Protein AF-A0A838GGN7-F1 (afdb_monomer_lite)

Structure (mmCIF, N/CA/C/O backbone):
data_AF-A0A838GGN7-F1
#
_entry.id   AF-A0A838GGN7-F1
#
loop_
_atom_site.group_PDB
_atom_site.id
_atom_site.type_symbol
_atom_site.label_atom_id
_atom_site.label_alt_id
_atom_site.label_comp_id
_atom_site.label_asym_id
_atom_site.label_entity_id
_atom_site.label_seq_id
_atom_site.pdbx_PDB_ins_code
_atom_site.Cartn_x
_atom_site.Cartn_y
_atom_site.Cartn_z
_atom_site.occupancy
_atom_site.B_iso_or_equiv
_atom_site.auth_seq_id
_atom_site.auth_comp_id
_atom_site.auth_asym_id
_atom_site.auth_atom_id
_atom_site.pdbx_PDB_model_num
ATOM 1 N N . MET A 1 1 ? 19.073 9.727 -20.493 1.00 37.03 1 MET A N 1
ATOM 2 C CA . MET A 1 1 ? 18.007 10.504 -21.157 1.00 37.03 1 MET A CA 1
ATOM 3 C C . MET A 1 1 ? 17.113 9.498 -21.845 1.00 37.03 1 MET A C 1
ATOM 5 O O . MET A 1 1 ? 17.525 8.962 -22.861 1.00 37.03 1 MET A O 1
ATOM 9 N N . VAL A 1 2 ? 15.986 9.141 -21.229 1.00 36.62 2 VAL A N 1
ATOM 10 C CA . VAL A 1 2 ? 15.002 8.276 -21.892 1.00 36.62 2 VAL A CA 1
ATOM 11 C C . VAL A 1 2 ? 14.358 9.126 -22.983 1.00 36.62 2 VAL A C 1
ATOM 13 O O . VAL A 1 2 ? 13.941 10.250 -22.709 1.00 36.62 2 VAL A O 1
ATOM 16 N N . ASP A 1 3 ? 14.416 8.632 -24.213 1.00 38.00 3 ASP A N 1
ATOM 17 C CA . ASP A 1 3 ? 14.033 9.337 -25.431 1.00 38.00 3 ASP A CA 1
ATOM 18 C C . ASP A 1 3 ? 12.576 9.828 -25.357 1.00 38.00 3 ASP A C 1
ATOM 20 O O . ASP A 1 3 ? 11.693 9.102 -24.892 1.00 38.00 3 ASP A O 1
ATOM 24 N N . ALA A 1 4 ? 12.312 11.054 -25.817 1.00 37.97 4 ALA A N 1
ATOM 25 C CA . ALA A 1 4 ? 10.972 11.654 -25.816 1.00 37.97 4 ALA A CA 1
ATOM 26 C C . ALA A 1 4 ? 9.965 10.812 -26.628 1.00 37.97 4 ALA A C 1
ATOM 28 O O . ALA A 1 4 ? 8.768 10.826 -26.340 1.00 37.97 4 ALA A O 1
ATOM 29 N N . ALA A 1 5 ? 10.469 10.000 -27.562 1.00 39.09 5 ALA A N 1
ATOM 30 C CA . ALA A 1 5 ? 9.703 9.017 -28.320 1.00 39.09 5 ALA A CA 1
ATOM 31 C C . ALA A 1 5 ? 9.080 7.909 -27.445 1.00 39.09 5 ALA A C 1
ATOM 33 O O . ALA A 1 5 ? 7.984 7.441 -27.741 1.00 39.09 5 ALA A O 1
ATOM 34 N N . VAL A 1 6 ? 9.718 7.514 -26.334 1.00 45.69 6 VAL A N 1
ATOM 35 C CA . VAL A 1 6 ? 9.154 6.514 -25.406 1.00 45.69 6 VAL A CA 1
ATOM 36 C C . VAL A 1 6 ? 7.938 7.091 -24.675 1.00 45.69 6 VAL A C 1
ATOM 38 O O . VAL A 1 6 ? 6.952 6.392 -24.474 1.00 45.69 6 VAL A O 1
ATOM 41 N N . VAL A 1 7 ? 7.969 8.382 -24.333 1.00 43.94 7 VAL A N 1
ATOM 42 C CA . VAL A 1 7 ? 6.868 9.068 -23.634 1.00 43.94 7 VAL A CA 1
ATOM 43 C C . VAL A 1 7 ? 5.658 9.283 -24.556 1.00 43.94 7 VAL A C 1
ATOM 45 O O . VAL A 1 7 ? 4.520 9.144 -24.109 1.00 43.94 7 VAL A O 1
ATOM 48 N N . GLU A 1 8 ? 5.874 9.568 -25.845 1.00 38.75 8 GLU A N 1
ATOM 49 C CA . GLU A 1 8 ? 4.782 9.726 -26.822 1.00 38.75 8 GLU A CA 1
ATOM 50 C C . GLU A 1 8 ? 4.094 8.405 -27.195 1.00 38.75 8 GLU A C 1
ATOM 52 O O . GLU A 1 8 ? 2.875 8.385 -27.363 1.00 38.75 8 GLU A O 1
ATOM 57 N N . VAL A 1 9 ? 4.834 7.293 -27.264 1.00 49.41 9 VAL A N 1
ATOM 58 C CA . VAL A 1 9 ? 4.273 5.966 -27.590 1.00 49.41 9 VAL A CA 1
ATOM 59 C C . VAL A 1 9 ? 3.438 5.386 -26.435 1.00 49.41 9 VAL A C 1
ATOM 61 O O . VAL A 1 9 ? 2.549 4.568 -26.665 1.00 49.41 9 VAL A O 1
ATOM 64 N N . VAL A 1 10 ? 3.681 5.829 -25.197 1.00 43.97 10 VAL A N 1
ATOM 65 C CA . VAL A 1 10 ? 3.000 5.340 -23.983 1.00 43.97 10 VAL A CA 1
ATOM 66 C C . VAL A 1 10 ? 1.626 5.989 -23.770 1.00 43.97 10 VAL A C 1
ATOM 68 O O . VAL A 1 10 ? 0.716 5.341 -23.253 1.00 43.97 10 VAL A O 1
ATOM 71 N N . ARG A 1 11 ? 1.433 7.238 -24.218 1.00 40.41 11 ARG A N 1
ATOM 72 C CA . ARG A 1 11 ? 0.195 8.015 -24.002 1.00 40.41 11 ARG A CA 1
ATOM 73 C C . ARG A 1 11 ? -1.099 7.302 -24.438 1.00 40.41 11 ARG A C 1
ATOM 75 O O . ARG A 1 11 ? -2.054 7.349 -23.674 1.00 40.41 11 ARG A O 1
ATOM 82 N N . PRO A 1 12 ? -1.160 6.628 -25.605 1.00 40.72 12 PRO A N 1
ATOM 83 C CA . PRO A 1 12 ? -2.401 6.011 -26.088 1.00 40.72 12 PRO A CA 1
ATOM 84 C C . PRO A 1 12 ? -2.752 4.666 -25.429 1.00 40.72 12 PRO A C 1
ATOM 86 O O . PRO A 1 12 ? -3.884 4.213 -25.552 1.00 40.72 12 PRO A O 1
ATOM 89 N N . PHE A 1 13 ? -1.804 4.002 -24.753 1.00 40.81 13 PHE A N 1
ATOM 90 C CA . PHE A 1 13 ? -2.034 2.699 -24.101 1.00 40.81 13 PHE A CA 1
ATOM 91 C C . PHE A 1 13 ? -2.484 2.821 -22.637 1.00 40.81 13 PHE A C 1
ATOM 93 O O . PHE A 1 13 ? -2.909 1.830 -22.046 1.00 40.81 13 PHE A O 1
ATOM 100 N N . LEU A 1 14 ? -2.415 4.029 -22.068 1.00 41.50 14 LEU A N 1
ATOM 101 C CA . LEU A 1 14 ? -2.866 4.356 -20.712 1.00 41.50 14 LEU A CA 1
ATOM 102 C C . LEU A 1 14 ? -4.311 4.882 -20.663 1.00 41.50 14 LEU A C 1
ATOM 104 O O . LEU A 1 14 ? -4.813 5.170 -19.581 1.00 41.50 14 LEU A O 1
ATOM 108 N N . ASP A 1 15 ? -5.011 4.941 -21.801 1.00 35.88 15 ASP A N 1
ATOM 109 C CA . ASP A 1 15 ? -6.410 5.394 -21.898 1.00 35.88 15 ASP A CA 1
ATOM 110 C C . ASP A 1 15 ? -7.437 4.352 -21.402 1.00 35.88 15 ASP A C 1
ATOM 112 O O . ASP A 1 15 ? -8.630 4.428 -21.696 1.00 35.88 15 ASP A O 1
ATOM 116 N N . VAL A 1 16 ? -7.006 3.385 -20.584 1.00 38.31 16 VAL A N 1
ATOM 117 C CA . VAL A 1 16 ? -7.921 2.763 -19.624 1.00 38.31 16 VAL A CA 1
ATOM 118 C C . VAL A 1 16 ? -7.916 3.681 -18.418 1.00 38.31 16 VAL A C 1
ATOM 120 O O . VAL A 1 16 ? -7.134 3.486 -17.489 1.00 38.31 16 VAL A O 1
ATOM 123 N N . ALA A 1 17 ? -8.762 4.711 -18.474 1.00 38.28 17 ALA A N 1
ATOM 124 C CA . ALA A 1 17 ? -9.088 5.542 -17.331 1.00 38.28 17 ALA A CA 1
ATOM 125 C C . ALA A 1 17 ? -9.384 4.622 -16.135 1.00 38.28 17 ALA A C 1
ATOM 127 O O . ALA A 1 17 ? -10.439 3.997 -16.038 1.00 38.28 17 ALA A O 1
ATOM 128 N N . GLY A 1 18 ? -8.399 4.471 -15.248 1.00 42.19 18 GLY A N 1
ATOM 129 C CA . GLY A 1 18 ? -8.663 4.017 -13.896 1.00 42.19 18 GLY A CA 1
ATOM 130 C C . GLY A 1 18 ? -9.618 5.037 -13.287 1.00 42.19 18 GLY A C 1
ATOM 131 O O . GLY A 1 18 ? -9.456 6.226 -13.581 1.00 42.19 18 GLY A O 1
ATOM 132 N N . PRO A 1 19 ? -10.601 4.595 -12.487 1.00 37.34 19 PRO A N 1
ATOM 133 C CA . PRO A 1 19 ? -11.766 5.402 -12.211 1.00 37.34 19 PRO A CA 1
ATOM 134 C C . PRO A 1 19 ? -11.383 6.806 -11.754 1.00 37.34 19 PRO A C 1
ATOM 136 O O . PRO A 1 19 ? -10.449 6.987 -10.950 1.00 37.34 19 PRO A O 1
ATOM 139 N N . ASP A 1 20 ? -12.043 7.804 -12.335 1.00 45.66 20 ASP A N 1
ATOM 140 C CA . ASP A 1 20 ? -11.822 9.186 -11.943 1.00 45.66 20 ASP A CA 1
ATOM 141 C C . ASP A 1 20 ? -12.181 9.373 -10.451 1.00 45.66 20 ASP A C 1
ATOM 143 O O . ASP A 1 20 ? -12.735 8.492 -9.785 1.00 45.66 20 ASP A O 1
ATOM 147 N N . ALA A 1 21 ? -11.785 10.500 -9.856 1.00 42.91 21 ALA A N 1
ATOM 148 C CA . ALA A 1 21 ? -12.081 10.745 -8.443 1.00 42.91 21 ALA A CA 1
ATOM 149 C C . ALA A 1 21 ? -13.597 10.699 -8.144 1.00 42.91 21 ALA A C 1
ATOM 151 O O . ALA A 1 21 ? -13.959 10.387 -7.014 1.00 42.91 21 ALA A O 1
ATOM 152 N N . ALA A 1 22 ? -14.453 10.933 -9.148 1.00 43.78 22 ALA A N 1
ATOM 153 C CA . ALA A 1 22 ? -15.907 10.851 -9.056 1.00 43.78 22 ALA A CA 1
ATOM 154 C C . ALA A 1 22 ? -16.441 9.409 -9.217 1.00 43.78 22 ALA A C 1
ATOM 156 O O . ALA A 1 22 ? -17.476 9.078 -8.650 1.00 43.78 22 ALA A O 1
ATOM 157 N N . GLU A 1 23 ? -15.733 8.514 -9.907 1.00 43.72 23 GLU A N 1
ATOM 158 C CA . GLU A 1 23 ? -16.012 7.078 -9.983 1.00 43.72 23 GLU A CA 1
ATOM 159 C C . GLU A 1 23 ? -15.531 6.345 -8.727 1.00 43.72 23 GLU A C 1
ATOM 161 O O . GLU A 1 23 ? -16.172 5.389 -8.298 1.00 43.72 23 GLU A O 1
ATOM 166 N N . LEU A 1 24 ? -14.469 6.822 -8.068 1.00 46.34 24 LEU A N 1
ATOM 167 C CA . LEU A 1 24 ? -14.135 6.417 -6.695 1.00 46.34 24 LEU A CA 1
ATOM 168 C C . LEU A 1 24 ? -15.218 6.888 -5.700 1.00 46.34 24 LEU A C 1
ATOM 170 O O . LEU A 1 24 ? -15.557 6.146 -4.783 1.00 46.34 24 LEU A O 1
ATOM 174 N N . GLU A 1 25 ? -15.831 8.051 -5.945 1.00 43.97 25 GLU A N 1
ATOM 175 C CA . GLU A 1 25 ? -17.003 8.574 -5.216 1.00 43.97 25 GLU A CA 1
ATOM 176 C C . GLU A 1 25 ? -18.327 7.850 -5.580 1.00 43.97 25 GLU A C 1
ATOM 178 O O . GLU A 1 25 ? -19.295 7.851 -4.815 1.00 43.97 25 GLU A O 1
ATOM 183 N N . ALA A 1 26 ? -18.391 7.197 -6.746 1.00 42.91 26 ALA A N 1
ATOM 184 C CA . ALA A 1 26 ? -19.520 6.367 -7.172 1.00 42.91 26 ALA A CA 1
ATOM 185 C C . ALA A 1 26 ? -19.412 4.928 -6.639 1.00 42.91 26 ALA A C 1
ATOM 187 O O . ALA A 1 26 ? -20.421 4.354 -6.233 1.00 42.91 26 ALA A O 1
ATOM 188 N N . LEU A 1 27 ? -18.198 4.373 -6.552 1.00 43.50 27 LEU A N 1
ATOM 189 C CA . LEU A 1 27 ? -17.906 3.121 -5.838 1.00 43.50 27 LEU A CA 1
ATOM 190 C C . LEU A 1 27 ? -18.143 3.259 -4.324 1.00 43.50 27 LEU A C 1
ATOM 192 O O . LEU A 1 27 ? -18.557 2.297 -3.675 1.00 43.50 27 LEU A O 1
ATOM 196 N N . ASP A 1 28 ? -17.998 4.476 -3.792 1.00 42.84 28 ASP A N 1
ATOM 197 C CA . ASP A 1 28 ? -18.457 4.869 -2.457 1.00 42.84 28 ASP A CA 1
ATOM 198 C C . ASP A 1 28 ? -19.973 4.644 -2.261 1.00 42.84 28 ASP A C 1
ATOM 200 O O . ASP A 1 28 ? -20.394 4.450 -1.126 1.00 42.84 28 ASP A O 1
ATOM 204 N N . ARG A 1 29 ? -20.825 4.610 -3.305 1.00 40.72 29 ARG A N 1
ATOM 205 C CA . ARG A 1 29 ? -22.274 4.327 -3.148 1.00 40.72 29 ARG A CA 1
ATOM 206 C C . ARG A 1 29 ? -22.598 2.843 -3.018 1.00 40.72 29 ARG A C 1
ATOM 208 O O . ARG A 1 29 ? -23.477 2.484 -2.233 1.00 40.72 29 ARG A O 1
ATOM 215 N N . ASP A 1 30 ? -21.882 1.986 -3.738 1.00 37.31 30 ASP A N 1
ATOM 216 C CA . ASP A 1 30 ? -22.070 0.538 -3.628 1.00 37.31 30 ASP A CA 1
ATOM 217 C C . ASP A 1 30 ? -21.452 0.004 -2.321 1.00 37.31 30 ASP A C 1
ATOM 219 O O . ASP A 1 30 ? -22.055 -0.852 -1.668 1.00 37.31 30 ASP A O 1
ATOM 223 N N . GLU A 1 31 ? -20.348 0.596 -1.839 1.00 38.22 31 GLU A N 1
ATOM 224 C CA . GLU A 1 31 ? -19.826 0.352 -0.483 1.00 38.22 31 GLU A CA 1
ATOM 225 C C . GLU A 1 31 ? -20.616 1.078 0.628 1.00 38.22 31 GLU A C 1
ATOM 227 O O . GLU A 1 31 ? -20.670 0.567 1.743 1.00 38.22 31 GLU A O 1
ATOM 232 N N . GLN A 1 32 ? -21.337 2.179 0.363 1.00 36.81 32 GLN A N 1
ATOM 233 C CA . GLN A 1 32 ? -22.272 2.781 1.340 1.00 36.81 32 GLN A CA 1
ATOM 234 C C . GLN A 1 32 ? -23.452 1.861 1.695 1.00 36.81 32 GLN A C 1
ATOM 236 O O . GLN A 1 32 ? -24.063 2.028 2.749 1.00 36.81 32 GLN A O 1
ATOM 241 N N . SER A 1 33 ? -23.773 0.851 0.880 1.00 37.22 33 SER A N 1
ATOM 242 C CA . SER A 1 33 ? -24.737 -0.189 1.279 1.00 37.22 33 SER A CA 1
ATOM 243 C C . SER A 1 33 ? -24.142 -1.199 2.283 1.00 37.22 33 SER A C 1
ATOM 245 O O . SER A 1 33 ? -24.869 -1.765 3.113 1.00 37.22 33 SER A O 1
ATOM 247 N N . ALA A 1 34 ? -22.812 -1.338 2.270 1.00 35.41 34 ALA A N 1
ATOM 248 C CA . ALA A 1 34 ? -21.975 -2.098 3.192 1.00 35.41 34 ALA A CA 1
ATOM 249 C C . ALA A 1 34 ? -21.227 -1.144 4.143 1.00 35.41 34 ALA A C 1
ATOM 251 O O . ALA A 1 34 ? -19.998 -1.111 4.201 1.00 35.41 34 ALA A O 1
ATOM 252 N N . GLU A 1 35 ? -21.977 -0.326 4.893 1.00 33.09 35 GLU A N 1
ATOM 253 C CA . GLU A 1 35 ? -21.404 0.529 5.934 1.00 33.09 35 GLU A CA 1
ATOM 254 C C . GLU A 1 35 ? -20.673 -0.299 7.012 1.00 33.09 35 GLU A C 1
ATOM 256 O O . GLU A 1 35 ? -21.250 -0.675 8.045 1.00 33.09 35 GLU A O 1
ATOM 261 N N . LEU A 1 36 ? -19.363 -0.476 6.851 1.00 33.53 36 LEU A N 1
ATOM 262 C CA . LEU A 1 36 ? -18.479 -0.701 7.986 1.00 33.53 36 LEU A CA 1
ATOM 263 C C . LEU A 1 36 ? -18.397 0.618 8.785 1.00 33.53 36 LEU A C 1
ATOM 265 O O . LEU A 1 36 ? -18.137 1.676 8.211 1.00 33.53 36 LEU A O 1
ATOM 269 N N . PRO A 1 37 ? -18.652 0.616 10.107 1.00 32.91 37 PRO A N 1
ATOM 270 C CA . PRO A 1 37 ? -18.918 1.835 10.862 1.00 32.91 37 PRO A CA 1
ATOM 271 C C . PRO A 1 37 ? -17.808 2.875 10.832 1.00 32.91 37 PRO A C 1
ATOM 273 O O . PRO A 1 37 ? -16.704 2.655 11.338 1.00 32.91 37 PRO A O 1
ATOM 276 N N . ASN A 1 38 ? -18.220 4.087 10.478 1.00 32.66 38 ASN A N 1
ATOM 277 C CA . ASN A 1 38 ? -17.702 5.326 11.036 1.00 32.66 38 ASN A CA 1
ATOM 278 C C . ASN A 1 38 ? -18.039 5.387 12.546 1.00 32.66 38 ASN A C 1
ATOM 280 O O . ASN A 1 38 ? -18.903 6.134 12.986 1.00 32.66 38 ASN A O 1
ATOM 284 N N . ALA A 1 39 ? -17.400 4.555 13.370 1.00 31.03 39 ALA A N 1
ATOM 285 C CA . ALA A 1 39 ? -17.555 4.597 14.828 1.00 31.03 39 ALA A CA 1
ATOM 286 C C . ALA A 1 39 ? -16.579 5.569 15.516 1.00 31.03 39 ALA A C 1
ATOM 288 O O . ALA A 1 39 ? -16.377 5.454 16.719 1.00 31.03 39 ALA A O 1
ATOM 289 N N . LEU A 1 40 ? -15.946 6.502 14.792 1.00 34.38 40 LEU A N 1
ATOM 290 C CA . LEU A 1 40 ? -15.010 7.470 15.393 1.00 34.38 40 LEU A CA 1
ATOM 291 C C . LEU A 1 40 ? -15.121 8.904 14.837 1.00 34.38 40 LEU A C 1
ATOM 293 O O . LEU A 1 40 ? -14.272 9.737 15.133 1.00 34.38 40 LEU A O 1
ATOM 297 N N . GLY A 1 41 ? -16.178 9.232 14.086 1.00 30.80 41 GLY A N 1
ATOM 298 C CA . GLY A 1 41 ? -16.403 10.595 13.579 1.00 30.80 41 GLY A CA 1
ATOM 299 C C . GLY A 1 41 ? -16.852 11.619 14.633 1.00 30.80 41 GLY A C 1
ATOM 300 O O . GLY A 1 41 ? -16.866 12.806 14.337 1.00 30.80 41 GLY A O 1
ATOM 301 N N . ALA A 1 42 ? -17.202 11.191 15.851 1.00 30.36 42 ALA A N 1
ATOM 302 C CA . ALA A 1 42 ? -17.724 12.084 16.892 1.00 30.36 42 ALA A CA 1
ATOM 303 C C . ALA A 1 42 ? -16.672 12.578 17.907 1.00 30.36 42 ALA A C 1
ATOM 305 O O . ALA A 1 42 ? -17.001 13.417 18.736 1.00 30.36 42 ALA A O 1
ATOM 306 N N . ASP A 1 43 ? -15.422 12.099 17.831 1.00 29.45 43 ASP A N 1
ATOM 307 C CA . ASP A 1 43 ? -14.315 12.564 18.697 1.00 29.45 43 ASP A CA 1
ATOM 308 C C . ASP A 1 43 ? -13.058 12.979 17.905 1.00 29.45 43 ASP A C 1
ATOM 310 O O . ASP A 1 43 ? -11.999 13.261 18.455 1.00 29.45 43 ASP A O 1
ATOM 314 N N . LEU A 1 44 ? -13.158 13.058 16.575 1.00 35.28 44 LEU A N 1
ATOM 315 C CA . LEU A 1 44 ? -12.123 13.665 15.737 1.00 35.28 44 LEU A CA 1
ATOM 316 C C . LEU A 1 44 ? -12.463 15.136 15.507 1.00 35.28 44 LEU A C 1
ATOM 318 O O . LEU A 1 44 ? -12.738 15.569 14.388 1.00 35.28 44 LEU A O 1
ATOM 322 N N . GLY A 1 45 ? -12.439 15.902 16.597 1.00 30.14 45 GLY A N 1
ATOM 323 C CA . GLY A 1 45 ? -12.302 17.347 16.514 1.00 30.14 45 GLY A CA 1
ATOM 324 C C . GLY A 1 45 ? -11.062 17.694 15.686 1.00 30.14 45 GLY A C 1
ATOM 325 O O . GLY A 1 45 ? -9.944 17.339 16.038 1.00 30.14 45 GLY A O 1
ATOM 326 N N . THR A 1 46 ? -11.282 18.348 14.548 1.00 31.69 46 THR A N 1
ATOM 327 C CA . THR A 1 46 ? -10.507 19.524 14.116 1.00 31.69 46 THR A CA 1
ATOM 328 C C . THR A 1 46 ? -8.968 19.474 14.140 1.00 31.69 46 THR A C 1
ATOM 330 O O . THR A 1 46 ? -8.377 20.518 14.380 1.00 31.69 46 THR A O 1
ATOM 333 N N . ASP A 1 47 ? -8.296 18.351 13.845 1.00 33.53 47 ASP A N 1
ATOM 334 C CA . ASP A 1 47 ? -6.810 18.370 13.818 1.00 33.53 47 ASP A CA 1
ATOM 335 C C . ASP A 1 47 ? -6.123 17.597 12.674 1.00 33.53 47 ASP A C 1
ATOM 337 O O . ASP A 1 47 ? -4.904 17.475 12.622 1.00 33.53 47 ASP A O 1
ATOM 341 N N . LEU A 1 48 ? -6.880 17.104 11.687 1.00 38.59 48 LEU A N 1
ATOM 342 C CA . LEU A 1 48 ? -6.308 16.519 10.456 1.00 38.59 48 LEU A CA 1
ATOM 343 C C . LEU A 1 48 ? -6.318 17.488 9.260 1.00 38.59 48 LEU A C 1
ATOM 345 O O . LEU A 1 48 ? -5.857 17.130 8.179 1.00 38.59 48 LEU A O 1
ATOM 349 N N . GLY A 1 49 ? -6.828 18.709 9.453 1.00 35.06 49 GLY A N 1
ATOM 350 C CA . GLY A 1 49 ? -6.994 19.713 8.398 1.00 35.06 49 GLY A CA 1
ATOM 351 C C . GLY A 1 49 ? -5.821 20.678 8.199 1.00 35.06 49 GLY A C 1
ATOM 352 O O . GLY A 1 49 ? -5.837 21.418 7.222 1.00 35.06 49 GLY A O 1
ATOM 353 N N . THR A 1 50 ? -4.813 20.702 9.079 1.00 32.41 50 THR A N 1
ATOM 354 C CA . THR A 1 50 ? -3.825 21.805 9.073 1.00 32.41 50 THR A CA 1
ATOM 355 C C . THR A 1 50 ? -2.354 21.437 9.276 1.00 32.41 50 THR A C 1
ATOM 357 O O . THR A 1 50 ? -1.530 22.335 9.139 1.00 32.41 50 THR A O 1
ATOM 360 N N . ASP A 1 51 ? -1.970 20.174 9.512 1.00 33.41 51 ASP A N 1
ATOM 361 C CA . ASP A 1 51 ? -0.576 19.873 9.921 1.00 33.41 51 ASP A CA 1
ATOM 362 C C . ASP A 1 51 ? 0.202 18.854 9.062 1.00 33.41 51 ASP A C 1
ATOM 364 O O . ASP A 1 51 ? 1.321 18.473 9.382 1.00 33.41 51 ASP A O 1
ATOM 368 N N . LEU A 1 52 ? -0.316 18.450 7.895 1.00 42.88 52 LEU A N 1
ATOM 369 C CA . LEU A 1 52 ? 0.452 17.622 6.936 1.00 42.88 52 LEU A CA 1
ATOM 370 C C . LEU A 1 52 ? 1.302 18.456 5.949 1.00 42.88 52 LEU A C 1
ATOM 372 O O . LEU A 1 52 ? 1.897 17.917 5.008 1.00 42.88 52 LEU A O 1
ATOM 376 N N . GLY A 1 53 ? 1.350 19.777 6.168 1.00 34.41 53 GLY A N 1
ATOM 377 C CA . GLY A 1 53 ? 2.065 20.768 5.358 1.00 34.41 53 GLY A CA 1
ATOM 378 C C . GLY A 1 53 ? 3.380 21.284 5.953 1.00 34.41 53 GLY A C 1
ATOM 379 O O . GLY A 1 53 ? 4.089 22.024 5.274 1.00 34.41 53 GLY A O 1
ATOM 380 N N . ARG A 1 54 ? 3.756 20.900 7.179 1.00 31.55 54 ARG A N 1
ATOM 381 C CA . ARG A 1 54 ? 5.090 21.191 7.723 1.00 31.55 54 ARG A CA 1
ATOM 382 C C . ARG A 1 54 ? 5.926 19.926 7.727 1.00 31.55 54 ARG A C 1
ATOM 384 O O . ARG A 1 54 ? 5.533 18.913 8.290 1.00 31.55 54 ARG A O 1
ATOM 391 N N . GLY A 1 55 ? 7.094 20.002 7.090 1.00 35.88 55 GLY A N 1
ATOM 392 C CA . GLY A 1 55 ? 8.159 19.009 7.195 1.00 35.88 55 GLY A CA 1
ATOM 393 C C . GLY A 1 55 ? 8.704 18.956 8.617 1.00 35.88 55 GLY A C 1
ATOM 394 O O . GLY A 1 55 ? 9.805 19.426 8.881 1.00 35.88 55 GLY A O 1
ATOM 395 N N . GLN A 1 56 ? 7.911 18.420 9.536 1.00 32.81 56 GLN A N 1
ATOM 396 C CA . GLN A 1 56 ? 8.341 18.119 10.881 1.00 32.81 56 GLN A CA 1
ATOM 397 C C . GLN A 1 56 ? 8.788 16.665 10.873 1.00 32.81 56 GLN A C 1
ATOM 399 O O . GLN A 1 56 ? 8.002 15.740 10.656 1.00 32.81 56 GLN A O 1
ATOM 404 N N . GLU A 1 57 ? 10.097 16.484 11.025 1.00 32.28 57 GLU A N 1
ATOM 405 C CA . GLU A 1 57 ? 10.704 15.199 11.322 1.00 32.28 57 GLU A CA 1
ATOM 406 C C . GLU A 1 57 ? 9.842 14.477 12.357 1.00 32.28 57 GLU A C 1
ATOM 408 O O . GLU A 1 57 ? 9.514 15.030 13.408 1.00 32.28 57 GLU A O 1
ATOM 413 N N . ILE A 1 58 ? 9.482 13.226 12.075 1.00 40.62 58 ILE A N 1
ATOM 414 C CA . ILE A 1 58 ? 8.807 12.346 13.035 1.00 40.62 58 ILE A CA 1
ATOM 415 C C . ILE A 1 58 ? 9.839 11.887 14.087 1.00 40.62 58 ILE A C 1
ATOM 417 O O . ILE A 1 58 ? 10.059 10.694 14.299 1.00 40.62 58 ILE A O 1
ATOM 421 N N . ALA A 1 59 ? 10.535 12.845 14.701 1.00 33.75 59 ALA A N 1
ATOM 422 C CA . ALA A 1 59 ? 11.391 12.696 15.861 1.00 33.75 59 ALA A CA 1
ATOM 423 C C . ALA A 1 59 ? 10.470 12.578 17.081 1.00 33.75 59 ALA A C 1
ATOM 425 O O . ALA A 1 59 ? 10.134 13.559 17.736 1.00 33.75 59 ALA A O 1
ATOM 426 N N . GLY A 1 60 ? 9.953 11.373 17.323 1.00 33.38 60 GLY A N 1
ATOM 427 C CA . GLY A 1 60 ? 9.015 11.174 18.428 1.00 33.38 60 GLY A CA 1
ATOM 428 C C . GLY A 1 60 ? 8.341 9.813 18.543 1.00 33.38 60 GLY A C 1
ATOM 429 O O . GLY A 1 60 ? 7.399 9.687 19.322 1.00 33.38 60 GLY A O 1
ATOM 430 N N . ILE A 1 61 ? 8.802 8.771 17.842 1.00 42.97 61 ILE A N 1
ATOM 431 C CA . ILE A 1 61 ? 8.377 7.388 18.142 1.00 42.97 61 ILE A CA 1
ATOM 432 C C . ILE A 1 61 ? 9.223 6.838 19.306 1.00 42.97 61 ILE A C 1
ATOM 434 O O . ILE A 1 61 ? 9.803 5.766 19.206 1.00 42.97 61 ILE A O 1
ATOM 438 N N . ASP A 1 62 ? 9.322 7.604 20.394 1.00 38.56 62 ASP A N 1
ATOM 439 C CA . ASP A 1 62 ? 9.968 7.180 21.648 1.00 38.56 62 ASP A CA 1
ATOM 440 C C . ASP A 1 62 ? 8.982 7.186 22.827 1.00 38.56 62 ASP A C 1
ATOM 442 O O . ASP A 1 62 ? 9.332 6.936 23.976 1.00 38.56 62 ASP A O 1
ATOM 446 N N . ARG A 1 63 ? 7.690 7.428 22.557 1.00 41.47 63 ARG A N 1
ATOM 447 C CA . ARG A 1 63 ? 6.642 7.201 23.555 1.00 41.47 63 ARG A CA 1
ATOM 448 C C . ARG A 1 63 ? 6.239 5.729 23.525 1.00 41.47 63 ARG A C 1
ATOM 450 O O . ARG A 1 63 ? 5.356 5.321 22.769 1.00 41.47 63 ARG A O 1
ATOM 457 N N . GLN A 1 64 ? 6.961 4.952 24.328 1.00 44.53 64 GLN A N 1
ATOM 458 C CA . GLN A 1 64 ? 6.693 3.558 24.666 1.00 44.53 64 GLN A CA 1
ATOM 459 C C . GLN A 1 64 ? 5.192 3.369 24.961 1.00 44.53 64 GLN A C 1
ATOM 461 O O . GLN A 1 64 ? 4.677 3.996 25.885 1.00 44.53 64 GLN A O 1
ATOM 466 N N . PRO A 1 65 ? 4.452 2.566 24.178 1.00 47.44 65 PRO A N 1
ATOM 467 C CA . PRO A 1 65 ? 3.137 2.124 24.604 1.00 47.44 65 PRO A CA 1
ATOM 468 C C . PRO A 1 65 ? 3.327 1.018 25.647 1.00 47.44 65 PRO A C 1
ATOM 470 O O . PRO A 1 65 ? 4.064 0.061 25.391 1.00 47.44 65 PRO A O 1
ATOM 473 N N . ASP A 1 66 ? 2.667 1.148 26.799 1.00 46.50 66 ASP A N 1
ATOM 474 C CA . ASP A 1 66 ? 2.501 0.056 27.763 1.00 46.50 66 ASP A CA 1
ATOM 475 C C . ASP A 1 66 ? 1.792 -1.107 27.056 1.00 46.50 66 ASP A C 1
ATOM 477 O O . ASP A 1 66 ? 0.586 -1.088 26.812 1.00 46.50 66 ASP A O 1
ATOM 481 N N . LEU A 1 67 ? 2.583 -2.103 26.657 1.00 54.97 67 LEU A N 1
ATOM 482 C CA . LEU A 1 67 ? 2.154 -3.364 26.047 1.00 54.97 67 LEU A CA 1
ATOM 483 C C . LEU A 1 67 ? 2.563 -4.525 26.966 1.00 54.97 67 LEU A C 1
ATOM 485 O O . LEU A 1 67 ? 3.075 -5.557 26.517 1.00 54.97 67 LEU A O 1
ATOM 489 N N . ASP A 1 68 ? 2.383 -4.315 28.270 1.00 42.09 68 ASP A N 1
ATOM 490 C CA . ASP A 1 68 ? 2.770 -5.241 29.327 1.00 42.09 68 ASP A CA 1
ATOM 491 C C . ASP A 1 68 ? 1.689 -6.307 29.509 1.00 42.09 68 ASP A C 1
ATOM 493 O O . ASP A 1 68 ? 0.774 -6.198 30.322 1.00 42.09 68 ASP A O 1
ATOM 497 N N . GLY A 1 69 ? 1.793 -7.361 28.701 1.00 49.03 69 GLY A N 1
ATOM 498 C CA . GLY A 1 69 ? 0.958 -8.546 28.851 1.00 49.03 69 GLY A CA 1
ATOM 499 C C . GLY A 1 69 ? 1.086 -9.524 27.694 1.00 49.03 69 GLY A C 1
ATOM 500 O O . GLY A 1 69 ? 0.100 -9.706 26.995 1.00 49.03 69 GLY A O 1
ATOM 501 N N . LEU A 1 70 ? 2.290 -10.093 27.486 1.00 42.84 70 LEU A N 1
ATOM 502 C CA . LEU A 1 70 ? 2.650 -11.335 26.748 1.00 42.84 70 LEU A CA 1
ATOM 503 C C . LEU A 1 70 ? 4.060 -11.180 26.132 1.00 42.84 70 LEU A C 1
ATOM 505 O O . LEU A 1 70 ? 4.227 -10.770 24.984 1.00 42.84 70 LEU A O 1
ATOM 509 N N . GLY A 1 71 ? 5.095 -11.514 26.909 1.00 49.09 71 GLY A N 1
ATOM 510 C CA . GLY A 1 71 ? 6.505 -11.183 26.636 1.00 49.09 71 GLY A CA 1
ATOM 511 C C . GLY A 1 71 ? 7.149 -11.748 25.358 1.00 49.09 71 GLY A C 1
ATOM 512 O O . GLY A 1 71 ? 8.249 -11.323 25.031 1.00 49.09 71 GLY A O 1
ATOM 513 N N . ALA A 1 72 ? 6.494 -12.646 24.611 1.00 57.16 72 ALA A N 1
ATOM 514 C CA . ALA A 1 72 ? 7.009 -13.162 23.333 1.00 57.16 72 ALA A CA 1
ATOM 515 C C . ALA A 1 72 ? 6.439 -12.412 22.112 1.00 57.16 72 ALA A C 1
ATOM 517 O O . ALA A 1 72 ? 7.169 -12.069 21.184 1.00 57.16 72 ALA A O 1
ATOM 518 N N . THR A 1 73 ? 5.141 -12.093 22.120 1.00 60.03 73 THR A N 1
ATOM 519 C CA . THR A 1 73 ? 4.479 -11.372 21.019 1.00 60.03 73 THR A CA 1
ATOM 520 C C . THR A 1 73 ? 4.891 -9.900 20.987 1.00 60.03 73 THR A C 1
ATOM 522 O O . THR A 1 73 ? 5.060 -9.321 19.913 1.00 60.03 73 THR A O 1
ATOM 525 N N . THR A 1 74 ? 5.124 -9.302 22.161 1.00 65.19 74 THR A N 1
ATOM 526 C CA . THR A 1 74 ? 5.632 -7.928 22.280 1.00 65.19 74 THR A CA 1
ATOM 527 C C . THR A 1 74 ? 7.029 -7.780 21.667 1.00 65.19 74 THR A C 1
ATOM 529 O O . THR A 1 74 ? 7.342 -6.724 21.117 1.00 65.19 74 THR A O 1
ATOM 532 N N . ASP A 1 75 ? 7.853 -8.832 21.689 1.00 80.62 75 ASP A N 1
ATOM 533 C CA . ASP A 1 75 ? 9.201 -8.800 21.113 1.00 80.62 75 ASP A CA 1
ATOM 534 C C . ASP A 1 75 ? 9.170 -8.851 19.574 1.00 80.62 75 ASP A C 1
ATOM 536 O O . ASP A 1 75 ? 9.835 -8.057 18.909 1.00 80.62 75 ASP A O 1
ATOM 540 N N . LEU A 1 76 ? 8.283 -9.663 18.983 1.00 88.81 76 LEU A N 1
ATOM 541 C CA . LEU A 1 76 ? 8.085 -9.706 17.525 1.00 88.81 76 LEU A CA 1
ATOM 542 C C . LEU A 1 76 ? 7.608 -8.362 16.958 1.00 88.81 76 LEU A C 1
ATOM 544 O O . LEU A 1 76 ? 8.120 -7.897 15.937 1.00 88.81 76 LEU A O 1
ATOM 548 N N . VAL A 1 77 ? 6.668 -7.703 17.645 1.00 87.19 77 VAL A N 1
ATOM 549 C CA . VAL A 1 77 ? 6.208 -6.360 17.261 1.00 87.19 77 VAL A CA 1
ATOM 550 C C . VAL A 1 77 ? 7.365 -5.363 17.323 1.00 87.19 77 VAL A C 1
ATOM 552 O O . VAL A 1 77 ? 7.549 -4.583 16.391 1.00 87.19 77 VAL A O 1
ATOM 555 N N . ARG A 1 78 ? 8.188 -5.399 18.377 1.00 89.19 78 ARG A N 1
ATOM 556 C CA . ARG A 1 78 ? 9.349 -4.503 18.512 1.00 89.19 78 ARG A CA 1
ATOM 557 C C . ARG A 1 78 ? 10.395 -4.737 17.423 1.00 89.19 78 ARG A C 1
ATOM 559 O O . ARG A 1 78 ? 10.911 -3.760 16.880 1.00 89.19 78 ARG A O 1
ATOM 566 N N . VAL A 1 79 ? 10.690 -5.993 17.084 1.00 91.94 79 VAL A N 1
ATOM 567 C CA . VAL A 1 79 ? 11.611 -6.344 15.989 1.00 91.94 79 VAL A CA 1
ATOM 568 C C . VAL A 1 79 ? 11.098 -5.791 14.660 1.00 91.94 79 VAL A C 1
ATOM 570 O O . VAL A 1 79 ? 11.848 -5.114 13.956 1.00 91.94 79 VAL A O 1
ATOM 573 N N . TYR A 1 80 ? 9.815 -5.993 14.355 1.00 92.69 80 TYR A N 1
ATOM 574 C CA . TYR A 1 80 ? 9.198 -5.472 13.135 1.00 92.69 80 TYR A CA 1
ATOM 575 C C . TYR A 1 80 ? 9.248 -3.939 13.064 1.00 92.69 80 TYR A C 1
ATOM 577 O O . TYR A 1 80 ? 9.708 -3.378 12.070 1.00 92.69 80 TYR A O 1
ATOM 585 N N . LEU A 1 81 ? 8.835 -3.247 14.135 1.00 92.12 81 LEU A N 1
ATOM 586 C CA . LEU A 1 81 ? 8.841 -1.780 14.191 1.00 92.12 81 LEU A CA 1
ATOM 587 C C . LEU A 1 81 ? 10.248 -1.197 14.026 1.00 92.12 81 LEU A C 1
ATOM 589 O O . LEU A 1 81 ? 10.420 -0.171 13.364 1.00 92.12 81 LEU A O 1
ATOM 593 N N . ARG A 1 82 ? 11.258 -1.862 14.598 1.00 92.44 82 ARG A N 1
ATOM 59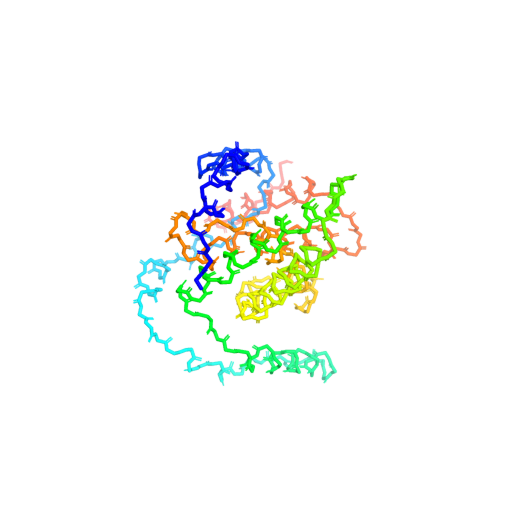4 C CA . ARG A 1 82 ? 12.659 -1.479 14.425 1.00 92.44 82 ARG A CA 1
ATOM 595 C C . ARG A 1 82 ? 13.078 -1.596 12.964 1.00 92.44 82 ARG A C 1
ATOM 597 O O . ARG A 1 82 ? 13.695 -0.669 12.456 1.00 92.44 82 ARG A O 1
ATOM 604 N N . GLU A 1 83 ? 12.735 -2.692 12.292 1.00 92.25 83 GLU A N 1
ATOM 605 C CA . GLU A 1 83 ? 13.143 -2.930 10.906 1.00 92.25 83 GLU A CA 1
ATOM 606 C C . GLU A 1 83 ? 12.523 -1.914 9.938 1.00 92.25 83 GLU A C 1
ATOM 608 O O . GLU A 1 83 ? 13.242 -1.267 9.173 1.00 92.25 83 GLU A O 1
ATOM 613 N N . ILE A 1 84 ? 11.214 -1.665 10.037 1.00 91.62 84 ILE A N 1
ATOM 614 C CA . ILE A 1 84 ? 10.548 -0.663 9.187 1.00 91.62 84 ILE A CA 1
ATOM 615 C C . ILE A 1 84 ? 10.999 0.771 9.506 1.00 91.62 84 ILE A C 1
ATOM 617 O O . ILE A 1 84 ? 10.935 1.650 8.650 1.00 91.62 84 ILE A O 1
ATOM 621 N N . GLY A 1 85 ? 11.469 1.022 10.733 1.00 89.12 85 GLY A N 1
ATOM 622 C CA . GLY A 1 85 ? 11.993 2.319 11.160 1.00 89.12 85 GLY A CA 1
ATOM 623 C C . GLY A 1 85 ? 13.341 2.680 10.529 1.00 89.12 85 GLY A C 1
ATOM 624 O O . GLY A 1 85 ? 13.679 3.859 10.457 1.00 89.12 85 GLY A O 1
ATOM 625 N N . ARG A 1 86 ? 14.102 1.690 10.039 1.00 90.38 86 ARG A N 1
ATOM 626 C CA . ARG A 1 86 ? 15.413 1.900 9.392 1.00 90.38 86 ARG A CA 1
ATOM 627 C C . ARG A 1 86 ? 15.295 2.409 7.958 1.00 90.38 86 ARG A C 1
ATOM 629 O O . ARG A 1 86 ? 16.263 2.945 7.419 1.00 90.38 86 ARG A O 1
ATOM 636 N N . ARG A 1 87 ? 14.137 2.217 7.324 1.00 90.69 87 ARG A N 1
ATOM 637 C CA . ARG A 1 87 ? 13.886 2.651 5.948 1.00 90.69 87 ARG A CA 1
ATOM 638 C C . ARG A 1 87 ? 13.597 4.152 5.927 1.00 90.69 87 ARG A C 1
ATOM 640 O O . ARG A 1 87 ? 12.818 4.663 6.732 1.00 90.69 87 ARG A O 1
ATOM 647 N N . LYS A 1 88 ? 14.256 4.869 5.013 1.00 91.19 88 LYS A N 1
ATOM 648 C CA . LYS A 1 88 ? 14.057 6.312 4.836 1.00 91.19 88 LYS A CA 1
ATOM 649 C C . LYS A 1 88 ? 12.672 6.583 4.249 1.00 91.19 88 LYS A C 1
ATOM 651 O O . LYS A 1 88 ? 12.204 5.825 3.404 1.00 91.19 88 LYS A O 1
ATOM 656 N N . LEU A 1 89 ? 12.050 7.666 4.707 1.00 92.69 89 LEU A N 1
ATOM 657 C CA . LEU A 1 89 ? 10.810 8.175 4.126 1.00 92.69 89 LEU A CA 1
ATOM 658 C C . LEU A 1 89 ? 11.110 8.799 2.763 1.00 92.69 89 LEU A C 1
ATOM 660 O O . LEU A 1 89 ? 12.199 9.342 2.573 1.00 92.69 89 LEU A O 1
ATOM 664 N N . LEU A 1 90 ? 10.144 8.715 1.852 1.00 94.12 90 LEU A N 1
ATOM 665 C CA . LEU A 1 90 ? 10.253 9.299 0.521 1.00 94.12 90 LEU A CA 1
ATOM 666 C C . LEU A 1 90 ? 9.803 10.759 0.531 1.00 94.12 90 LEU A C 1
ATOM 668 O O . LEU A 1 90 ? 8.912 11.146 1.293 1.00 94.12 90 LEU A O 1
ATOM 672 N N . THR A 1 91 ? 10.408 11.563 -0.335 1.00 94.38 91 THR A N 1
ATOM 673 C CA . THR A 1 91 ? 9.871 12.873 -0.711 1.00 94.38 91 THR A CA 1
ATOM 674 C C . THR A 1 91 ? 8.788 12.725 -1.783 1.00 94.38 91 THR A C 1
ATOM 676 O O . THR A 1 91 ? 8.673 11.684 -2.425 1.00 94.38 91 THR A O 1
ATOM 679 N N . ALA A 1 92 ? 8.003 13.783 -2.011 1.00 90.62 92 ALA A N 1
ATOM 680 C CA . ALA A 1 92 ? 6.991 13.781 -3.070 1.00 90.62 92 ALA A CA 1
ATOM 681 C C . ALA A 1 92 ? 7.609 13.545 -4.463 1.00 90.62 92 ALA A C 1
ATOM 683 O O . ALA A 1 92 ? 7.053 12.802 -5.264 1.00 90.62 92 ALA A O 1
ATOM 684 N N . ASP A 1 93 ? 8.789 14.109 -4.728 1.00 93.62 93 ASP A N 1
ATOM 685 C CA . ASP A 1 93 ? 9.488 13.910 -6.002 1.00 93.62 93 ASP A CA 1
ATOM 686 C C . ASP A 1 93 ? 9.986 12.463 -6.149 1.00 93.62 93 ASP A C 1
ATOM 688 O O . ASP A 1 93 ? 9.869 11.865 -7.218 1.00 93.62 93 ASP A O 1
ATOM 692 N N . GLU A 1 94 ? 10.480 11.859 -5.061 1.00 95.56 94 GLU A N 1
ATOM 693 C CA . GLU A 1 94 ? 10.877 10.447 -5.055 1.00 95.56 94 GLU A CA 1
ATOM 694 C C . GLU A 1 94 ? 9.680 9.504 -5.256 1.00 95.56 94 GLU A C 1
ATOM 696 O O . GLU A 1 94 ? 9.829 8.473 -5.913 1.00 95.56 94 GLU A O 1
ATOM 701 N N . GLU A 1 95 ? 8.498 9.834 -4.716 1.00 94.12 95 GLU A N 1
ATOM 702 C CA . GLU A 1 95 ? 7.258 9.080 -4.957 1.00 94.12 95 GLU A CA 1
ATOM 703 C C . GLU A 1 95 ? 6.910 9.060 -6.452 1.00 94.12 95 GLU A C 1
ATOM 705 O O . GLU A 1 95 ? 6.644 7.992 -7.007 1.00 94.12 95 GLU A O 1
ATOM 710 N N . VAL A 1 96 ? 6.972 10.221 -7.112 1.00 94.44 96 VAL A N 1
ATOM 711 C CA . VAL A 1 96 ? 6.697 10.360 -8.551 1.00 94.44 96 VAL A CA 1
ATOM 712 C C . VAL A 1 96 ? 7.717 9.585 -9.387 1.00 94.44 96 VAL A C 1
ATOM 714 O O . VAL A 1 96 ? 7.340 8.851 -10.303 1.00 94.44 96 VAL A O 1
ATOM 717 N N . ASP A 1 97 ? 9.007 9.698 -9.069 1.00 95.81 97 ASP A N 1
ATOM 718 C CA . ASP A 1 97 ? 10.061 8.999 -9.809 1.00 95.81 97 ASP A CA 1
ATOM 719 C C . ASP A 1 97 ? 9.965 7.475 -9.667 1.00 95.81 97 ASP A C 1
ATOM 721 O O . ASP A 1 97 ? 10.157 6.746 -10.645 1.00 95.81 97 ASP A O 1
ATOM 725 N N . LEU A 1 98 ? 9.636 6.971 -8.474 1.00 96.75 98 LEU A N 1
ATOM 726 C CA . LEU A 1 98 ? 9.411 5.540 -8.270 1.00 96.75 98 LEU A CA 1
ATOM 727 C C . LEU A 1 98 ? 8.165 5.058 -9.012 1.00 96.75 98 LEU A C 1
ATOM 729 O O . LEU A 1 98 ? 8.232 4.016 -9.660 1.00 96.75 98 LEU A O 1
ATOM 733 N N . ALA A 1 99 ? 7.067 5.815 -8.975 1.00 94.50 99 ALA A N 1
ATOM 734 C CA . ALA A 1 99 ? 5.843 5.461 -9.688 1.00 94.50 99 ALA A CA 1
ATOM 735 C C . ALA A 1 99 ? 6.073 5.381 -11.208 1.00 94.50 99 ALA A C 1
ATOM 737 O O . ALA A 1 99 ? 5.707 4.387 -11.835 1.00 94.50 99 ALA A O 1
ATOM 738 N N . ARG A 1 100 ? 6.808 6.340 -11.786 1.00 95.44 100 ARG A N 1
ATOM 739 C CA . ARG A 1 100 ? 7.201 6.305 -13.205 1.00 95.44 100 ARG A CA 1
ATOM 740 C C . ARG A 1 100 ? 8.030 5.065 -13.550 1.00 95.44 100 ARG A C 1
ATOM 742 O O . ARG A 1 100 ? 7.806 4.434 -14.578 1.00 95.44 100 ARG A O 1
ATOM 749 N N . ARG A 1 101 ? 8.999 4.695 -12.706 1.00 97.00 101 ARG A N 1
ATOM 750 C CA . ARG A 1 101 ? 9.833 3.495 -12.925 1.00 97.00 101 ARG A CA 1
ATOM 751 C C . ARG A 1 101 ? 9.015 2.207 -12.877 1.00 97.00 101 ARG A C 1
ATOM 753 O O . ARG A 1 101 ? 9.270 1.298 -13.664 1.00 97.00 101 ARG A O 1
ATOM 760 N N . ILE A 1 102 ? 8.021 2.141 -11.991 1.00 96.12 102 ILE A N 1
ATOM 761 C CA . ILE A 1 102 ? 7.084 1.013 -11.909 1.00 96.12 102 ILE A CA 1
ATOM 762 C C . ILE A 1 102 ? 6.287 0.886 -13.212 1.00 96.12 102 ILE A C 1
ATOM 764 O O . ILE A 1 102 ? 6.223 -0.208 -13.769 1.00 96.12 102 ILE A O 1
ATOM 768 N N . GLU A 1 103 ? 5.742 1.988 -13.736 1.00 94.12 103 GLU A N 1
ATOM 769 C CA . GLU A 1 103 ? 5.007 1.990 -15.011 1.00 94.12 103 GLU A CA 1
ATOM 770 C C . GLU A 1 103 ? 5.878 1.545 -16.188 1.00 94.12 103 GLU A C 1
ATOM 772 O O . GLU A 1 103 ? 5.476 0.682 -16.969 1.00 94.12 103 GLU A O 1
ATOM 777 N N . VAL A 1 104 ? 7.096 2.086 -16.292 1.00 94.75 104 VAL A N 1
ATOM 778 C CA . VAL A 1 104 ? 8.046 1.716 -17.351 1.00 94.75 104 VAL A CA 1
ATOM 779 C C . VAL A 1 104 ? 8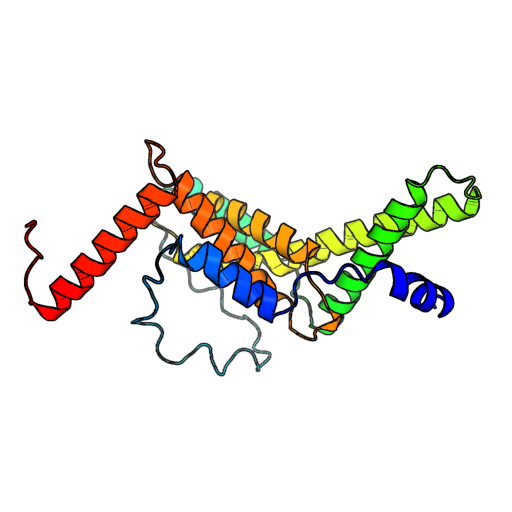.399 0.229 -17.276 1.00 94.75 104 VAL A C 1
ATOM 781 O O . VAL A 1 104 ? 8.407 -0.451 -18.302 1.00 94.75 104 VAL A O 1
ATOM 784 N N . GLY A 1 105 ? 8.651 -0.298 -16.075 1.00 94.88 105 GLY A N 1
ATOM 785 C CA . GLY A 1 105 ? 8.930 -1.721 -15.881 1.00 94.88 105 GLY A CA 1
ATOM 786 C C . GLY A 1 105 ? 7.739 -2.613 -16.237 1.00 94.88 105 GLY A C 1
ATOM 787 O O . GLY A 1 105 ? 7.919 -3.644 -16.883 1.00 94.88 105 GLY A O 1
ATOM 788 N N . LEU A 1 106 ? 6.516 -2.201 -15.890 1.00 92.94 106 LEU A N 1
ATOM 789 C CA . LEU A 1 106 ? 5.296 -2.932 -16.241 1.00 92.94 106 LEU A CA 1
ATOM 790 C C . LEU A 1 106 ? 5.074 -2.964 -17.760 1.00 92.94 106 LEU A C 1
ATOM 792 O O . LEU A 1 106 ? 4.757 -4.013 -18.319 1.00 92.94 106 LEU A O 1
ATOM 796 N N . PHE A 1 107 ? 5.296 -1.837 -18.437 1.00 90.94 107 PHE A N 1
ATOM 797 C CA . PHE A 1 107 ? 5.224 -1.763 -19.893 1.00 90.94 107 PHE A CA 1
ATOM 798 C C . PHE A 1 107 ? 6.289 -2.643 -20.559 1.00 90.94 107 PHE A C 1
ATOM 800 O O . PHE A 1 107 ? 5.986 -3.383 -21.496 1.00 90.94 107 PHE A O 1
ATOM 807 N N . ALA A 1 108 ? 7.523 -2.620 -20.049 1.00 92.12 108 ALA A N 1
ATOM 808 C CA . ALA A 1 108 ? 8.591 -3.479 -20.545 1.00 92.12 108 ALA A CA 1
ATOM 809 C C . ALA A 1 108 ? 8.255 -4.972 -20.375 1.00 92.12 108 ALA A C 1
ATOM 811 O O . ALA A 1 108 ? 8.495 -5.764 -21.288 1.00 92.12 108 ALA A O 1
ATOM 812 N N . ALA A 1 109 ? 7.635 -5.351 -19.252 1.00 91.81 109 ALA A N 1
ATOM 813 C CA . ALA A 1 109 ? 7.174 -6.716 -19.010 1.00 91.81 109 ALA A CA 1
ATOM 814 C C . ALA A 1 109 ? 6.079 -7.128 -20.004 1.00 91.81 109 ALA A C 1
ATOM 816 O O . ALA A 1 109 ? 6.142 -8.218 -20.572 1.00 91.81 109 ALA A O 1
ATOM 817 N N . ALA A 1 110 ? 5.108 -6.244 -20.258 1.00 91.81 110 ALA A N 1
ATOM 818 C CA . ALA A 1 110 ? 4.056 -6.481 -21.242 1.00 91.81 110 ALA A CA 1
ATOM 819 C C . ALA A 1 110 ? 4.636 -6.667 -22.653 1.00 91.81 110 ALA A C 1
ATOM 821 O O . ALA A 1 110 ? 4.267 -7.610 -23.351 1.00 91.81 110 ALA A O 1
ATOM 822 N N . LYS A 1 111 ? 5.611 -5.834 -23.039 1.00 89.25 111 LYS A N 1
ATOM 823 C CA . LYS A 1 111 ? 6.301 -5.950 -24.330 1.00 89.25 111 LYS A CA 1
ATOM 824 C C . LYS A 1 111 ? 7.065 -7.259 -24.478 1.00 89.25 111 LYS A C 1
ATOM 826 O O . LYS A 1 111 ? 7.001 -7.862 -25.540 1.00 89.25 111 LYS A O 1
ATOM 831 N N . LEU A 1 112 ? 7.732 -7.734 -23.427 1.00 88.38 112 LEU A N 1
ATOM 832 C CA . LEU A 1 112 ? 8.409 -9.036 -23.439 1.00 88.38 112 LEU A CA 1
ATOM 833 C C . LEU A 1 112 ? 7.446 -10.227 -23.543 1.00 88.38 112 LEU A C 1
ATOM 835 O O . LEU A 1 112 ? 7.844 -11.277 -24.045 1.00 88.38 112 LEU A O 1
ATOM 839 N N . ALA A 1 113 ? 6.212 -10.081 -23.056 1.00 89.06 113 ALA A N 1
ATOM 840 C CA . ALA A 1 113 ? 5.190 -11.122 -23.120 1.00 89.06 113 ALA A CA 1
ATOM 841 C C . ALA A 1 113 ? 4.498 -11.210 -24.494 1.00 89.06 113 ALA A C 1
ATOM 843 O O . ALA A 1 113 ? 3.919 -12.249 -24.819 1.00 89.06 113 ALA A O 1
ATOM 844 N N . GLU A 1 114 ? 4.546 -10.147 -25.305 1.00 87.50 114 GLU A N 1
ATOM 845 C CA . GLU A 1 114 ? 4.018 -10.169 -26.670 1.00 87.50 114 GLU A CA 1
ATOM 846 C C . GLU A 1 114 ? 4.785 -11.212 -27.521 1.00 87.50 114 GLU A C 1
ATOM 848 O O . GLU A 1 114 ? 6.017 -11.205 -27.522 1.00 87.50 114 GLU A O 1
ATOM 853 N N . PRO A 1 115 ? 4.107 -12.085 -28.300 1.00 73.69 115 PRO A N 1
ATOM 854 C CA . PRO A 1 115 ? 4.747 -13.129 -29.122 1.00 73.69 115 PRO A CA 1
ATOM 855 C C . PRO A 1 115 ? 5.613 -12.634 -30.299 1.00 73.69 115 PRO A C 1
ATOM 857 O O . PRO A 1 115 ? 5.847 -13.377 -31.252 1.00 73.69 115 PRO A O 1
ATOM 860 N N . SER A 1 116 ? 6.045 -11.376 -30.291 1.00 75.50 116 SER A N 1
ATOM 861 C CA . SER A 1 116 ? 6.760 -10.746 -31.394 1.00 75.50 116 SER A CA 1
ATOM 862 C C . SER A 1 116 ? 8.244 -11.137 -31.432 1.00 75.50 116 SER A C 1
ATOM 864 O O . SER A 1 116 ? 8.873 -11.491 -30.426 1.00 75.50 116 SER A O 1
ATOM 866 N N . THR A 1 117 ? 8.829 -11.078 -32.630 1.00 74.69 117 THR A N 1
ATOM 867 C CA . THR A 1 117 ? 10.270 -11.263 -32.833 1.00 74.69 117 THR A CA 1
ATOM 868 C C . THR A 1 117 ? 11.002 -10.007 -32.369 1.00 74.69 117 THR A C 1
ATOM 870 O O . THR A 1 117 ? 11.292 -9.110 -33.155 1.00 74.69 117 THR A O 1
ATOM 873 N N . ILE A 1 118 ? 11.247 -9.925 -31.066 1.00 74.88 118 ILE A N 1
ATOM 874 C CA . ILE A 1 118 ? 12.050 -8.872 -30.442 1.00 74.88 118 ILE A CA 1
ATOM 875 C C . ILE A 1 118 ? 13.527 -9.223 -30.644 1.00 74.88 118 ILE A C 1
ATOM 877 O O . ILE A 1 118 ? 13.925 -10.369 -30.406 1.00 74.88 118 ILE A O 1
ATOM 881 N N . ASP A 1 119 ? 14.321 -8.245 -31.079 1.00 82.44 119 ASP A N 1
ATOM 882 C CA . ASP A 1 119 ? 15.775 -8.374 -31.197 1.00 82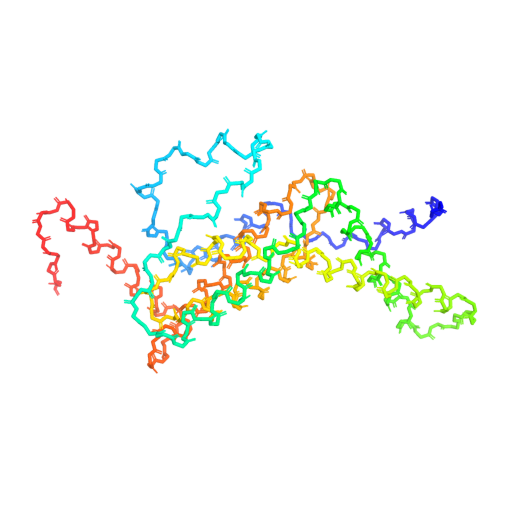.44 119 ASP A CA 1
ATOM 883 C C . ASP A 1 119 ? 16.416 -8.782 -29.858 1.00 82.44 119 ASP A C 1
ATOM 885 O O . ASP A 1 119 ? 15.911 -8.447 -28.783 1.00 82.44 119 ASP A O 1
ATOM 889 N N . ILE A 1 120 ? 17.522 -9.530 -29.916 1.00 80.06 120 ILE A N 1
ATOM 890 C CA . ILE A 1 120 ? 18.198 -10.052 -28.727 1.00 80.06 120 ILE A CA 1
ATOM 891 C C . ILE A 1 120 ? 18.601 -8.889 -27.827 1.00 80.06 120 ILE A C 1
ATOM 893 O O . ILE A 1 120 ? 18.214 -8.910 -26.667 1.00 80.06 120 ILE A O 1
ATOM 897 N N . GLU A 1 121 ? 19.291 -7.867 -28.342 1.00 80.94 121 GLU A N 1
ATOM 898 C CA . GLU A 1 121 ? 19.723 -6.707 -27.544 1.00 80.94 121 GLU A CA 1
ATOM 899 C C . GLU A 1 121 ? 18.536 -6.018 -26.863 1.00 80.94 121 GLU A C 1
ATOM 901 O O . GLU A 1 121 ? 18.532 -5.821 -25.646 1.00 80.94 121 GLU A O 1
ATOM 906 N N . TRP A 1 122 ? 17.462 -5.791 -27.621 1.00 84.44 122 TRP A N 1
ATOM 907 C CA . TRP A 1 122 ? 16.259 -5.148 -27.106 1.00 84.44 122 TRP A CA 1
ATOM 908 C C . TRP A 1 122 ? 15.583 -5.953 -25.981 1.00 84.44 122 TRP A C 1
ATOM 910 O O . TRP A 1 122 ? 15.033 -5.373 -25.044 1.00 84.44 122 TRP A O 1
ATOM 920 N N . ARG A 1 123 ? 15.679 -7.292 -25.988 1.00 85.69 123 ARG A N 1
ATOM 921 C CA . ARG A 1 123 ? 15.195 -8.125 -24.872 1.00 85.69 123 ARG A CA 1
ATOM 922 C C . ARG A 1 123 ? 15.979 -7.912 -23.577 1.00 85.69 123 ARG A C 1
ATOM 924 O O . ARG A 1 123 ? 15.367 -7.943 -22.509 1.00 85.69 123 ARG A O 1
ATOM 931 N N . TRP A 1 124 ? 17.297 -7.711 -23.644 1.00 87.62 124 TRP A N 1
ATOM 932 C CA . TRP A 1 124 ? 18.116 -7.456 -22.450 1.00 87.62 124 TRP A CA 1
ATOM 933 C C . TRP A 1 124 ? 17.778 -6.101 -21.827 1.00 87.62 124 TRP A C 1
ATOM 935 O O . TRP A 1 124 ? 17.623 -6.018 -20.607 1.00 87.62 124 TRP A O 1
ATOM 945 N N . ASP A 1 125 ? 17.585 -5.075 -22.656 1.00 89.38 125 ASP A N 1
ATOM 946 C CA . ASP A 1 125 ? 17.186 -3.743 -22.196 1.00 89.38 125 ASP A CA 1
ATOM 947 C C . ASP A 1 125 ? 15.806 -3.763 -21.533 1.00 89.38 125 ASP A C 1
ATOM 949 O O . ASP A 1 125 ? 15.629 -3.239 -20.430 1.00 89.38 125 ASP A O 1
ATOM 953 N N . LEU A 1 126 ? 14.832 -4.437 -22.152 1.00 90.31 126 LEU A N 1
ATOM 954 C CA . LEU A 1 126 ? 13.505 -4.601 -21.563 1.00 90.31 126 LEU A CA 1
ATOM 955 C C . LEU A 1 126 ? 13.575 -5.360 -20.233 1.00 90.31 126 LEU A C 1
ATOM 957 O O . LEU A 1 126 ? 12.965 -4.934 -19.256 1.00 90.31 126 LEU A O 1
ATOM 961 N N . ALA A 1 127 ? 14.361 -6.436 -20.150 1.00 92.25 127 ALA A N 1
ATOM 962 C CA . ALA A 1 127 ? 14.531 -7.184 -18.905 1.00 92.25 127 ALA A CA 1
ATOM 963 C C . ALA A 1 127 ? 15.168 -6.330 -17.793 1.00 92.25 127 ALA A C 1
ATOM 965 O O . ALA A 1 127 ? 14.800 -6.453 -16.621 1.00 92.25 127 ALA A O 1
ATOM 966 N N . ALA A 1 128 ? 16.094 -5.432 -18.145 1.00 93.81 128 ALA A N 1
ATOM 967 C CA . ALA A 1 128 ? 16.674 -4.488 -17.198 1.00 93.81 128 ALA A CA 1
ATOM 968 C C . ALA A 1 128 ? 15.628 -3.495 -16.664 1.00 93.81 128 ALA A C 1
ATOM 970 O O . ALA A 1 128 ? 15.598 -3.251 -15.456 1.00 93.81 128 ALA A O 1
ATOM 971 N N . LEU A 1 129 ? 14.746 -2.981 -17.529 1.00 94.69 129 LEU A N 1
ATOM 972 C CA . LEU A 1 129 ? 13.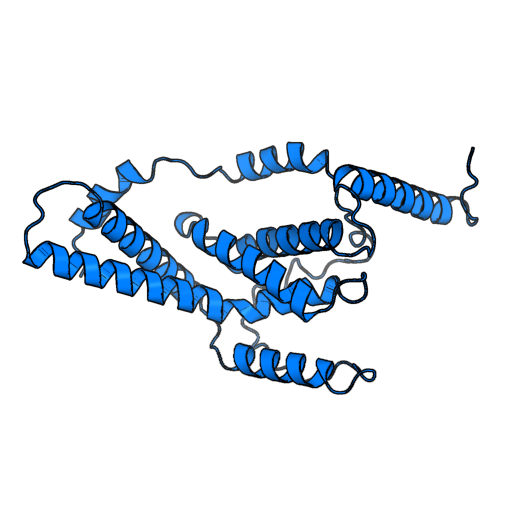642 -2.094 -17.140 1.00 94.69 129 LEU A CA 1
ATOM 973 C C . LEU A 1 129 ? 12.616 -2.797 -16.243 1.00 94.69 129 LEU A C 1
ATOM 975 O O . LEU A 1 129 ? 12.181 -2.212 -15.254 1.00 94.69 129 LEU A O 1
ATOM 979 N N . VAL A 1 130 ? 12.273 -4.057 -16.535 1.00 95.50 130 VAL A N 1
ATOM 980 C CA . VAL A 1 130 ? 11.391 -4.866 -15.671 1.00 95.50 130 VAL A CA 1
ATOM 981 C C . VAL A 1 130 ? 11.970 -4.959 -14.265 1.00 95.50 130 VAL A C 1
ATOM 983 O O . VAL A 1 130 ? 11.302 -4.614 -13.290 1.00 95.50 130 VAL A O 1
ATOM 986 N N . ARG A 1 131 ? 13.245 -5.349 -14.160 1.00 97.06 131 ARG A N 1
ATOM 987 C CA . ARG A 1 131 ? 13.924 -5.469 -12.867 1.00 97.06 131 ARG A CA 1
ATOM 988 C C . ARG A 1 131 ? 13.992 -4.131 -12.130 1.00 97.06 131 ARG A C 1
ATOM 990 O O . ARG A 1 131 ? 13.827 -4.093 -10.913 1.00 97.06 131 ARG A O 1
ATOM 997 N N . ASP A 1 132 ? 14.232 -3.033 -12.842 1.00 96.88 132 ASP A N 1
ATOM 998 C CA . ASP A 1 132 ? 14.249 -1.695 -12.245 1.00 96.88 132 ASP A CA 1
ATOM 999 C C . ASP A 1 132 ? 12.877 -1.286 -11.679 1.00 96.88 132 ASP A C 1
ATOM 1001 O O . ASP A 1 132 ? 12.810 -0.741 -10.570 1.00 96.88 132 ASP A O 1
ATOM 1005 N N . GLY A 1 133 ? 11.795 -1.603 -12.398 1.00 97.06 133 GLY A N 1
ATOM 1006 C CA . GLY A 1 133 ? 10.419 -1.375 -11.956 1.00 97.06 133 GLY A CA 1
ATOM 1007 C C . GLY A 1 133 ? 10.029 -2.224 -10.745 1.00 97.06 133 GLY A C 1
ATOM 1008 O O . GLY A 1 133 ? 9.419 -1.712 -9.806 1.00 97.06 133 GLY A O 1
ATOM 1009 N N . GLU A 1 134 ? 10.444 -3.491 -10.697 1.00 96.88 134 GLU A N 1
ATOM 1010 C CA . GLU A 1 134 ? 10.242 -4.361 -9.528 1.00 96.88 134 GLU A CA 1
ATOM 1011 C C . GLU A 1 134 ? 10.956 -3.817 -8.285 1.00 96.88 134 GLU A C 1
ATOM 1013 O O . GLU A 1 134 ? 10.364 -3.731 -7.205 1.00 96.88 134 GLU A O 1
ATOM 1018 N N . LEU A 1 135 ? 12.209 -3.375 -8.434 1.00 97.81 135 LEU A N 1
ATOM 1019 C CA . LEU A 1 135 ? 12.961 -2.746 -7.346 1.00 97.81 135 LEU A CA 1
ATOM 1020 C C . LEU A 1 135 ? 12.317 -1.429 -6.894 1.00 97.81 135 LEU A C 1
ATOM 1022 O O . LEU A 1 135 ? 12.277 -1.145 -5.693 1.00 97.81 135 LEU A O 1
ATOM 1026 N N . ALA A 1 136 ? 11.784 -0.636 -7.828 1.00 97.56 136 ALA A N 1
ATOM 1027 C CA . ALA A 1 136 ? 11.046 0.582 -7.506 1.00 97.56 136 ALA A CA 1
ATOM 1028 C C . ALA A 1 136 ? 9.760 0.275 -6.719 1.00 97.56 136 ALA A C 1
ATOM 1030 O O . ALA A 1 136 ? 9.502 0.931 -5.705 1.00 97.56 136 ALA A O 1
ATOM 1031 N N . LYS A 1 137 ? 9.015 -0.771 -7.110 1.00 97.12 137 LYS A N 1
ATOM 1032 C CA . LYS A 1 137 ? 7.822 -1.258 -6.396 1.00 97.12 137 LYS A CA 1
ATOM 1033 C C . LYS A 1 137 ? 8.157 -1.676 -4.965 1.00 97.12 137 LYS A C 1
ATOM 1035 O O . LYS A 1 137 ? 7.481 -1.261 -4.028 1.00 97.12 137 LYS A O 1
ATOM 1040 N N . VAL A 1 138 ? 9.225 -2.450 -4.772 1.00 97.06 138 VAL A N 1
ATOM 1041 C CA . VAL A 1 138 ? 9.678 -2.839 -3.426 1.00 97.06 138 VAL A CA 1
ATOM 1042 C C . VAL A 1 138 ? 10.040 -1.602 -2.604 1.00 97.06 138 VAL A C 1
ATOM 1044 O O . VAL A 1 138 ? 9.580 -1.462 -1.471 1.00 97.06 138 VAL A O 1
ATOM 1047 N N . ARG A 1 139 ? 10.795 -0.662 -3.182 1.00 97.25 139 ARG A N 1
ATOM 1048 C CA . ARG A 1 139 ? 11.231 0.551 -2.479 1.00 97.25 139 ARG A CA 1
ATOM 1049 C C . ARG A 1 139 ? 10.066 1.434 -2.030 1.00 97.25 139 ARG A C 1
ATOM 1051 O O . ARG A 1 139 ? 10.093 1.912 -0.895 1.00 97.25 139 ARG A O 1
ATOM 1058 N N . ILE A 1 140 ? 9.059 1.655 -2.880 1.00 96.81 140 ILE A N 1
ATOM 1059 C CA . ILE A 1 140 ? 7.901 2.483 -2.509 1.00 96.81 140 ILE A CA 1
ATOM 1060 C C . ILE A 1 140 ? 7.056 1.818 -1.413 1.00 96.81 140 ILE A C 1
ATOM 1062 O O . ILE A 1 140 ? 6.595 2.508 -0.503 1.00 96.81 140 ILE A O 1
ATOM 1066 N N . ILE A 1 141 ? 6.922 0.486 -1.429 1.00 97.19 141 ILE A N 1
ATOM 1067 C CA . ILE A 1 141 ? 6.237 -0.271 -0.369 1.00 97.19 141 ILE A CA 1
ATOM 1068 C C . ILE A 1 141 ? 7.007 -0.152 0.952 1.00 97.19 141 ILE A C 1
ATOM 1070 O O . ILE A 1 141 ? 6.434 0.254 1.962 1.00 97.19 141 ILE A O 1
ATOM 1074 N N . GLU A 1 142 ? 8.306 -0.467 0.950 1.00 96.38 142 GLU A N 1
ATOM 1075 C CA . GLU A 1 142 ? 9.143 -0.488 2.157 1.00 96.38 142 GLU A CA 1
ATOM 1076 C C . GLU A 1 142 ? 9.190 0.869 2.871 1.00 96.38 142 GLU A C 1
ATOM 1078 O O . GLU A 1 142 ? 9.126 0.926 4.101 1.00 96.38 142 GLU A O 1
ATOM 1083 N N . ALA A 1 143 ? 9.259 1.967 2.115 1.00 96.44 143 ALA A N 1
ATOM 1084 C CA . ALA A 1 143 ? 9.273 3.311 2.685 1.00 96.44 143 ALA A CA 1
ATOM 1085 C C . ALA A 1 143 ? 7.943 3.703 3.356 1.00 96.44 143 ALA A C 1
ATOM 1087 O O . ALA A 1 143 ? 7.924 4.555 4.247 1.00 96.44 143 ALA A O 1
ATOM 1088 N N . ASN A 1 144 ? 6.837 3.062 2.966 1.00 96.19 144 ASN A N 1
ATOM 1089 C CA . ASN A 1 144 ? 5.488 3.370 3.439 1.00 96.19 144 ASN A CA 1
ATOM 1090 C C . ASN A 1 144 ? 4.952 2.389 4.496 1.00 96.19 144 ASN A C 1
ATOM 1092 O O . ASN A 1 144 ? 3.845 2.577 5.000 1.00 96.19 144 ASN A O 1
ATOM 1096 N N . LEU A 1 145 ? 5.732 1.396 4.936 1.00 96.50 145 LEU A N 1
ATOM 1097 C CA . LEU A 1 145 ? 5.299 0.446 5.978 1.00 96.50 145 LEU A CA 1
ATOM 1098 C C . LEU A 1 145 ? 4.929 1.131 7.308 1.00 96.50 145 LEU A C 1
ATOM 1100 O O . LEU A 1 145 ? 4.057 0.667 8.045 1.00 96.50 145 LEU A O 1
ATOM 1104 N N . ARG A 1 146 ? 5.546 2.279 7.613 1.00 95.56 146 ARG A N 1
ATOM 1105 C CA . ARG A 1 146 ? 5.225 3.082 8.808 1.00 95.56 146 ARG A CA 1
ATOM 1106 C C . ARG A 1 146 ? 3.808 3.663 8.767 1.00 95.56 146 ARG A C 1
ATOM 1108 O O . ARG A 1 146 ? 3.174 3.771 9.818 1.00 95.56 146 ARG A O 1
ATOM 1115 N N . LEU A 1 147 ? 3.303 4.004 7.578 1.00 93.50 147 LEU A N 1
ATOM 1116 C CA . LEU A 1 147 ? 1.926 4.468 7.390 1.00 93.50 147 LEU A CA 1
ATOM 1117 C C . LEU A 1 147 ? 0.929 3.359 7.746 1.00 93.50 147 LEU A C 1
ATOM 1119 O O . LEU A 1 147 ? -0.060 3.611 8.426 1.00 93.50 147 LEU A O 1
ATOM 1123 N N . VAL A 1 148 ? 1.215 2.114 7.360 1.00 96.06 148 VAL A N 1
ATOM 1124 C CA . VAL A 1 148 ? 0.340 0.974 7.673 1.00 96.06 148 VAL A CA 1
ATOM 1125 C C . VAL A 1 148 ? 0.186 0.798 9.179 1.00 96.06 148 VAL A C 1
ATOM 1127 O O . VAL A 1 148 ? -0.932 0.691 9.681 1.00 96.06 148 VAL A O 1
ATOM 1130 N N . VAL A 1 149 ? 1.294 0.843 9.922 1.00 94.88 149 VAL A N 1
ATOM 1131 C CA . VAL A 1 149 ? 1.275 0.734 11.387 1.00 94.88 149 VAL A CA 1
ATOM 1132 C C . VAL A 1 149 ? 0.470 1.868 12.029 1.00 94.88 149 VAL A C 1
ATOM 1134 O O . VAL A 1 149 ? -0.300 1.618 12.961 1.00 94.88 149 VAL A O 1
ATOM 1137 N N . SER A 1 150 ? 0.616 3.107 11.546 1.00 93.38 150 SER A N 1
ATOM 1138 C CA . SER A 1 150 ? -0.098 4.259 12.114 1.00 93.38 150 SER A CA 1
ATOM 1139 C C . SER A 1 150 ? -1.615 4.177 11.896 1.00 93.38 150 SER A C 1
ATOM 1141 O O . SER A 1 150 ? -2.385 4.590 12.769 1.00 93.38 150 SER A O 1
ATOM 1143 N N . VAL A 1 151 ? -2.058 3.582 10.783 1.00 89.31 151 VAL A N 1
ATOM 1144 C CA . VAL A 1 151 ? -3.473 3.284 10.524 1.00 89.31 151 VAL A CA 1
ATOM 1145 C C . VAL A 1 151 ? -3.944 2.102 11.380 1.00 89.31 151 VAL A C 1
ATOM 1147 O O . VAL A 1 151 ? -4.951 2.222 12.083 1.00 89.31 151 VAL A O 1
ATOM 1150 N N . ALA A 1 152 ? -3.197 0.993 11.391 1.00 91.56 152 ALA A N 1
ATOM 1151 C CA . ALA A 1 152 ? -3.548 -0.243 12.097 1.00 91.56 152 ALA A CA 1
ATOM 1152 C C . ALA A 1 152 ? -3.683 -0.062 13.614 1.00 91.56 152 ALA A C 1
ATOM 1154 O O . ALA A 1 152 ? -4.550 -0.681 14.232 1.00 91.56 152 ALA A O 1
ATOM 1155 N N . LYS A 1 153 ? -2.909 0.852 14.217 1.00 91.94 153 LYS A N 1
ATOM 1156 C CA . LYS A 1 153 ? -2.973 1.149 15.658 1.00 91.94 153 LYS A CA 1
ATOM 1157 C C . LYS A 1 153 ? -4.395 1.472 16.149 1.00 91.94 153 LYS A C 1
ATOM 1159 O O . LYS A 1 153 ? -4.726 1.155 17.286 1.00 91.94 153 LYS A O 1
ATOM 1164 N N . ARG A 1 154 ? -5.259 2.050 15.301 1.00 89.75 154 ARG A N 1
ATOM 1165 C CA . ARG A 1 154 ? -6.657 2.405 15.641 1.00 89.75 154 ARG A CA 1
ATOM 1166 C C . ARG A 1 154 ? -7.610 1.198 15.717 1.00 89.75 154 ARG A C 1
ATOM 1168 O O . ARG A 1 154 ? -8.748 1.333 16.177 1.00 89.75 154 ARG A O 1
ATOM 1175 N N . TYR A 1 155 ? -7.163 0.034 15.246 1.00 89.94 155 TYR A N 1
ATOM 1176 C CA . TYR A 1 155 ? -7.942 -1.205 15.149 1.00 89.94 155 TYR A CA 1
ATOM 1177 C C . TYR A 1 155 ? -7.508 -2.274 16.162 1.00 89.94 155 TYR A C 1
ATOM 1179 O O . TYR A 1 155 ? -8.150 -3.319 16.257 1.00 89.94 155 TYR A O 1
ATOM 1187 N N . VAL A 1 156 ? -6.461 -2.006 16.948 1.00 89.56 156 VAL A N 1
ATOM 1188 C CA . VAL A 1 156 ? -5.977 -2.903 18.008 1.00 89.56 156 VAL A CA 1
ATOM 1189 C C . VAL A 1 156 ? -7.059 -3.120 19.069 1.00 89.56 156 VAL A C 1
ATOM 1191 O O . VAL A 1 156 ? -7.859 -2.231 19.354 1.00 89.56 156 VAL A O 1
ATOM 1194 N N . GLY A 1 157 ? -7.091 -4.322 19.651 1.00 87.56 157 GLY A N 1
ATOM 1195 C CA . GLY A 1 157 ? -8.043 -4.683 20.707 1.00 87.56 157 GLY A CA 1
ATOM 1196 C C . GLY A 1 157 ? -9.424 -5.107 20.198 1.00 87.56 157 GLY A C 1
ATOM 1197 O O . GLY A 1 157 ? -10.325 -5.321 21.001 1.00 87.56 157 GLY A O 1
ATOM 1198 N N . ARG A 1 158 ? -9.607 -5.266 18.879 1.00 87.12 158 ARG A N 1
ATOM 1199 C CA . ARG A 1 158 ? -10.884 -5.672 18.259 1.00 87.12 158 ARG A CA 1
ATOM 1200 C C . ARG A 1 158 ? -10.973 -7.169 17.920 1.00 87.12 158 ARG A C 1
ATOM 1202 O O . ARG A 1 158 ? -11.752 -7.557 17.060 1.00 87.12 158 ARG A O 1
ATOM 1209 N N . GLY A 1 159 ? -10.174 -8.007 18.582 1.00 86.62 159 GLY A N 1
ATOM 1210 C CA . GLY A 1 159 ? -10.186 -9.467 18.401 1.00 86.62 159 GLY A CA 1
ATOM 1211 C C . GLY A 1 159 ? -9.186 -10.014 17.377 1.00 86.62 159 GLY A C 1
ATOM 1212 O O . GLY A 1 159 ? -9.020 -11.224 17.305 1.00 86.62 159 GLY A O 1
ATOM 1213 N N . VAL A 1 160 ? -8.478 -9.149 16.644 1.00 90.81 160 VAL A N 1
ATOM 1214 C CA . VAL A 1 160 ? -7.378 -9.531 15.741 1.00 90.81 160 VAL A CA 1
ATOM 1215 C C . VAL A 1 160 ? -6.051 -8.967 16.283 1.00 90.81 160 VAL A C 1
ATOM 1217 O O . VAL A 1 160 ? -6.024 -7.799 16.695 1.00 90.81 160 VAL A O 1
ATOM 1220 N N . PRO A 1 161 ? -4.961 -9.759 16.330 1.00 92.56 161 PRO A N 1
ATOM 1221 C CA . PRO A 1 161 ? -3.632 -9.296 16.735 1.00 92.56 161 PRO A CA 1
ATOM 1222 C C . PRO A 1 161 ? -3.106 -8.125 15.892 1.00 92.56 161 PRO A C 1
ATOM 1224 O O . PRO A 1 161 ? -3.405 -8.000 14.709 1.00 92.56 161 PRO A O 1
ATOM 1227 N N . MET A 1 162 ? -2.253 -7.280 16.485 1.00 92.56 162 MET A N 1
ATOM 1228 C CA . MET A 1 162 ? -1.682 -6.114 15.789 1.00 92.56 162 MET A CA 1
ATOM 1229 C C . MET A 1 162 ? -0.883 -6.499 14.539 1.00 92.56 162 MET A C 1
ATOM 1231 O O . MET A 1 162 ? -0.990 -5.819 13.524 1.00 92.56 162 MET A O 1
ATOM 1235 N N . LEU A 1 163 ? -0.083 -7.569 14.603 1.00 94.12 163 LEU A N 1
ATOM 1236 C CA . LEU A 1 163 ? 0.704 -8.015 13.451 1.00 94.12 163 LEU A CA 1
ATOM 1237 C C . LEU A 1 163 ? -0.204 -8.433 12.297 1.00 94.12 163 LEU A C 1
ATOM 1239 O O . LEU A 1 163 ? 0.027 -7.995 11.180 1.00 94.12 163 LEU A O 1
ATOM 1243 N N . ASP A 1 164 ? -1.282 -9.159 12.574 1.00 94.38 164 ASP A N 1
ATOM 1244 C CA . ASP A 1 164 ? -2.229 -9.593 11.546 1.00 94.38 164 ASP A CA 1
ATOM 1245 C C . ASP A 1 164 ? -2.936 -8.389 10.900 1.00 94.38 164 ASP A C 1
ATOM 1247 O O . ASP A 1 164 ? -2.995 -8.289 9.677 1.00 94.38 164 ASP A O 1
ATOM 1251 N N . LEU A 1 165 ? -3.356 -7.394 11.697 1.00 93.69 165 LEU A N 1
ATOM 1252 C CA . LEU A 1 165 ? -3.889 -6.127 11.171 1.00 93.69 165 LEU A CA 1
ATOM 1253 C C . LEU A 1 165 ? -2.871 -5.406 10.273 1.00 93.69 165 LEU A C 1
ATOM 1255 O O . LEU A 1 165 ? -3.231 -4.868 9.228 1.00 93.69 165 LEU A O 1
ATOM 1259 N N . VAL A 1 166 ? -1.596 -5.385 10.669 1.00 95.75 166 VAL A N 1
ATOM 1260 C CA . VAL A 1 166 ? -0.522 -4.786 9.867 1.00 95.75 166 VAL A CA 1
ATOM 1261 C C . VAL A 1 166 ? -0.300 -5.567 8.576 1.00 95.75 166 VAL A C 1
ATOM 1263 O O . VAL A 1 166 ? -0.140 -4.946 7.530 1.00 95.75 166 VAL A O 1
ATOM 1266 N N . GLN A 1 167 ? -0.337 -6.898 8.605 1.00 96.81 167 GLN A N 1
ATOM 1267 C CA . GLN A 1 167 ? -0.187 -7.714 7.402 1.00 96.81 167 GLN A CA 1
ATOM 1268 C C . GLN A 1 167 ? -1.317 -7.457 6.399 1.00 96.81 167 GLN A C 1
ATOM 1270 O O . GLN A 1 167 ? -1.053 -7.244 5.216 1.00 96.81 167 GLN A O 1
ATOM 1275 N N . GLU A 1 168 ? -2.560 -7.385 6.867 1.00 96.12 168 GLU A N 1
ATOM 1276 C CA . GLU A 1 168 ? -3.719 -7.063 6.028 1.00 96.12 168 GLU A CA 1
ATOM 1277 C C . GLU A 1 168 ? -3.633 -5.628 5.489 1.00 96.12 168 GLU A C 1
ATOM 1279 O O . GLU A 1 168 ? -3.871 -5.366 4.307 1.00 96.12 168 GLU A O 1
ATOM 1284 N N . GLY A 1 169 ? -3.181 -4.689 6.321 1.00 96.50 169 GLY A N 1
ATOM 1285 C CA . GLY A 1 169 ? -2.871 -3.329 5.896 1.00 96.50 169 GLY A CA 1
ATOM 1286 C C . GLY A 1 169 ? -1.763 -3.263 4.838 1.00 96.50 169 GLY A C 1
ATOM 1287 O O . GLY A 1 169 ? -1.884 -2.489 3.889 1.00 96.50 169 GLY A O 1
ATOM 1288 N N . ASN A 1 170 ? -0.732 -4.106 4.934 1.00 97.56 170 ASN A N 1
ATOM 1289 C CA . ASN A 1 170 ? 0.336 -4.211 3.937 1.00 97.56 170 ASN A CA 1
ATOM 1290 C C . ASN A 1 170 ? -0.212 -4.723 2.592 1.00 97.56 170 ASN A C 1
ATOM 1292 O O . ASN A 1 170 ? 0.181 -4.217 1.543 1.00 97.56 170 ASN A O 1
ATOM 1296 N N . LEU A 1 171 ? -1.177 -5.652 2.598 1.00 96.50 171 LEU A N 1
ATOM 1297 C CA . LEU A 1 171 ? -1.889 -6.066 1.378 1.00 96.50 171 LEU A CA 1
ATOM 1298 C C . LEU A 1 171 ? -2.728 -4.926 0.778 1.00 96.50 171 LEU A C 1
ATOM 1300 O O . LEU A 1 171 ? -2.875 -4.828 -0.441 1.00 96.50 171 LEU A O 1
ATOM 1304 N N . GLY A 1 172 ? -3.296 -4.055 1.616 1.00 93.56 172 GLY A N 1
ATOM 1305 C CA . GLY A 1 172 ? -3.919 -2.803 1.173 1.00 93.56 172 GLY A CA 1
ATOM 1306 C C . GLY A 1 172 ? -2.909 -1.851 0.528 1.00 93.56 172 GLY A C 1
ATOM 1307 O O . GLY A 1 172 ? -3.145 -1.352 -0.569 1.00 93.56 172 GLY A O 1
ATOM 1308 N N . LEU A 1 173 ? -1.752 -1.658 1.164 1.00 96.75 173 LEU A N 1
ATOM 1309 C CA . LEU A 1 173 ? -0.671 -0.810 0.661 1.00 96.75 173 LEU A CA 1
ATOM 1310 C C . LEU A 1 173 ? -0.145 -1.283 -0.703 1.00 96.75 173 LEU A C 1
ATOM 1312 O O . LEU A 1 173 ? 0.027 -0.462 -1.597 1.00 96.75 173 LEU A O 1
ATOM 1316 N N . ILE A 1 174 ? 0.078 -2.588 -0.887 1.00 96.75 174 ILE A N 1
ATOM 1317 C CA . ILE A 1 174 ? 0.544 -3.145 -2.169 1.00 96.75 174 ILE A CA 1
ATOM 1318 C C . ILE A 1 174 ? -0.451 -2.822 -3.290 1.00 96.75 174 ILE A C 1
ATOM 1320 O O . ILE A 1 174 ? -0.046 -2.339 -4.346 1.00 96.75 174 ILE A O 1
ATOM 1324 N N . ARG A 1 175 ? -1.754 -3.008 -3.038 1.00 93.06 175 ARG A N 1
ATOM 1325 C CA . ARG A 1 175 ? -2.815 -2.652 -3.995 1.00 93.06 175 ARG A CA 1
ATOM 1326 C C . ARG A 1 175 ? -2.860 -1.154 -4.287 1.00 93.06 175 ARG A C 1
ATOM 1328 O O . ARG A 1 175 ? -3.118 -0.770 -5.423 1.00 93.06 175 ARG A O 1
ATOM 1335 N N . ALA A 1 176 ? -2.592 -0.317 -3.285 1.00 91.75 176 ALA A N 1
ATOM 1336 C CA . ALA A 1 176 ? -2.484 1.123 -3.486 1.00 91.75 176 ALA A CA 1
ATOM 1337 C C . ALA A 1 176 ? -1.323 1.473 -4.423 1.00 91.75 176 ALA A C 1
ATOM 1339 O O . ALA A 1 176 ? -1.502 2.289 -5.314 1.00 91.75 176 ALA A O 1
ATOM 1340 N N . VAL A 1 177 ? -0.157 0.841 -4.264 1.00 95.88 177 VAL A N 1
ATOM 1341 C CA . VAL A 1 177 ? 1.000 1.058 -5.153 1.00 95.88 177 VAL A CA 1
ATOM 1342 C C . VAL A 1 177 ? 0.686 0.654 -6.591 1.00 95.88 177 VAL A C 1
ATOM 1344 O O . VAL A 1 177 ? 1.067 1.357 -7.516 1.00 95.88 177 VAL A O 1
ATOM 1347 N N . GLU A 1 178 ? -0.031 -0.451 -6.791 1.00 90.25 178 GLU A N 1
ATOM 1348 C CA . GLU A 1 178 ? -0.399 -0.936 -8.130 1.00 90.25 178 GLU A CA 1
ATOM 1349 C C . GLU A 1 178 ? -1.377 -0.023 -8.873 1.00 90.25 178 GLU A C 1
ATOM 1351 O O . GLU A 1 178 ? -1.435 -0.061 -10.098 1.00 90.25 178 GLU A O 1
ATOM 1356 N N . LYS A 1 179 ? -2.163 0.770 -8.140 1.00 89.31 179 LYS A N 1
ATOM 1357 C CA . LYS A 1 179 ? -3.203 1.650 -8.690 1.00 89.31 179 LYS A CA 1
ATOM 1358 C C . LYS A 1 179 ? -2.885 3.136 -8.521 1.00 89.31 179 LYS A C 1
ATOM 1360 O O . LYS A 1 179 ? -3.741 3.975 -8.797 1.00 89.31 179 LYS A O 1
ATOM 1365 N N . PHE A 1 180 ? -1.705 3.465 -8.002 1.00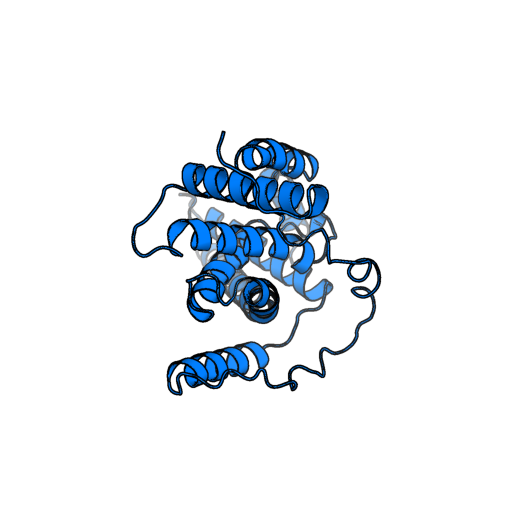 91.00 180 PHE A N 1
ATOM 1366 C CA . PHE A 1 180 ? -1.337 4.843 -7.732 1.00 91.00 180 PHE A CA 1
ATOM 1367 C C . PHE A 1 180 ? -1.070 5.585 -9.039 1.00 91.00 180 PHE A C 1
ATOM 1369 O O . PHE A 1 180 ? -0.291 5.128 -9.867 1.00 91.00 180 PHE A O 1
ATOM 1376 N N . ASP A 1 181 ? -1.690 6.751 -9.177 1.00 89.56 181 ASP A N 1
ATOM 1377 C CA . ASP A 1 181 ? -1.520 7.638 -10.320 1.00 89.56 181 ASP A CA 1
ATOM 1378 C C . ASP A 1 181 ? -0.821 8.922 -9.858 1.00 89.56 181 ASP A C 1
ATOM 1380 O O . ASP A 1 181 ? -1.390 9.724 -9.108 1.00 89.56 181 ASP A O 1
ATOM 1384 N N . TYR A 1 182 ? 0.423 9.113 -10.302 1.00 89.94 182 TYR A N 1
ATOM 1385 C CA . TYR A 1 182 ? 1.218 10.293 -9.966 1.00 89.94 182 TYR A CA 1
ATOM 1386 C C . TYR A 1 182 ? 0.854 11.528 -10.798 1.00 89.94 182 TYR A C 1
ATOM 1388 O O . TYR A 1 182 ? 1.191 12.644 -10.397 1.00 89.94 182 TYR A O 1
ATOM 1396 N N . ALA A 1 183 ? 0.158 11.375 -11.930 1.00 88.38 183 ALA A N 1
ATOM 1397 C CA . ALA A 1 183 ? -0.254 12.498 -12.770 1.00 88.38 183 ALA A CA 1
ATOM 1398 C C . ALA A 1 183 ? -1.336 13.353 -12.090 1.00 88.38 183 ALA A C 1
ATOM 1400 O O . ALA A 1 183 ? -1.444 14.549 -12.362 1.00 88.38 183 ALA A O 1
ATOM 1401 N N . LYS A 1 184 ? -2.086 12.769 -11.143 1.00 85.62 184 LYS A N 1
ATOM 1402 C CA . LYS A 1 184 ? -3.094 13.473 -10.331 1.00 85.62 184 LYS A CA 1
ATOM 1403 C C . LYS A 1 184 ? -2.496 14.473 -9.330 1.00 85.62 184 LYS A C 1
ATOM 1405 O O . LYS A 1 184 ? -3.234 15.279 -8.774 1.00 85.62 184 LYS A O 1
ATOM 1410 N N . GLY A 1 185 ? -1.183 14.437 -9.077 1.00 84.69 185 GLY A N 1
ATOM 1411 C CA . GLY A 1 185 ? -0.489 15.421 -8.233 1.00 84.69 185 GLY A CA 1
ATOM 1412 C C . GLY A 1 185 ? -0.779 15.330 -6.728 1.00 84.69 185 GLY A C 1
ATOM 1413 O O . GLY A 1 185 ? -0.378 16.213 -5.969 1.00 84.69 185 GLY A O 1
ATOM 1414 N N . PHE A 1 186 ? -1.456 14.274 -6.269 1.00 87.44 186 PHE A N 1
ATOM 1415 C CA . PHE A 1 186 ? -1.656 14.009 -4.844 1.00 87.44 186 PHE A CA 1
ATOM 1416 C C . PHE A 1 186 ? -0.512 13.165 -4.277 1.00 87.44 186 PHE A C 1
ATOM 1418 O O . PHE A 1 186 ? 0.007 12.274 -4.946 1.00 87.44 186 PHE A O 1
ATOM 1425 N N . LYS A 1 187 ? -0.154 13.408 -3.010 1.00 89.62 187 LYS A N 1
ATOM 1426 C CA . LYS A 1 187 ? 0.815 12.570 -2.288 1.00 89.62 187 LYS A CA 1
ATOM 1427 C C . LYS A 1 187 ? 0.321 11.128 -2.197 1.00 89.62 187 LYS A C 1
ATOM 1429 O O . LYS A 1 187 ? -0.869 10.891 -1.957 1.00 89.62 187 LYS A O 1
ATOM 1434 N N . PHE A 1 188 ? 1.244 10.174 -2.276 1.00 90.94 188 PHE A N 1
ATOM 1435 C CA . PHE A 1 188 ? 0.919 8.749 -2.207 1.00 90.94 188 PHE A CA 1
ATOM 1436 C C . PHE A 1 188 ? 0.184 8.368 -0.910 1.00 90.94 188 PHE A C 1
ATOM 1438 O O . PHE A 1 188 ? -0.774 7.593 -0.930 1.00 90.94 188 PHE A O 1
ATOM 1445 N N . SER A 1 189 ? 0.573 8.960 0.222 1.00 88.88 189 SER A N 1
ATOM 1446 C CA . SER A 1 189 ? -0.017 8.682 1.540 1.00 88.88 189 SER A CA 1
ATOM 1447 C C . SER A 1 189 ? -1.526 8.949 1.618 1.00 88.88 189 SER A C 1
ATOM 1449 O O . SER A 1 189 ? -2.246 8.200 2.288 1.00 88.88 189 SER A O 1
ATOM 1451 N N . THR A 1 190 ? -2.021 9.965 0.905 1.00 88.38 190 THR A N 1
ATOM 1452 C CA . THR A 1 190 ? -3.451 10.293 0.827 1.00 88.38 190 THR A CA 1
ATOM 1453 C C . THR A 1 190 ? -4.232 9.142 0.201 1.00 88.38 190 THR A C 1
ATOM 1455 O O . THR A 1 190 ? -5.214 8.673 0.774 1.00 88.38 190 THR A O 1
ATOM 1458 N N . TYR A 1 191 ? -3.750 8.631 -0.934 1.00 86.06 191 TYR A N 1
ATOM 1459 C CA . TYR A 1 191 ? -4.376 7.525 -1.655 1.00 86.06 191 TYR A CA 1
ATOM 1460 C C . TYR A 1 191 ? -4.244 6.194 -0.902 1.00 86.06 191 TYR A C 1
ATOM 1462 O O . TYR A 1 191 ? -5.218 5.460 -0.719 1.00 86.06 191 TYR A O 1
ATOM 1470 N N . ALA A 1 192 ? -3.046 5.898 -0.393 1.00 89.81 192 ALA A N 1
ATOM 1471 C CA . ALA A 1 192 ? -2.752 4.645 0.295 1.00 89.81 192 ALA A CA 1
ATOM 1472 C C . ALA A 1 192 ? -3.585 4.450 1.568 1.00 89.81 192 ALA A C 1
ATOM 1474 O O . ALA A 1 192 ? -3.994 3.330 1.875 1.00 89.81 192 ALA A O 1
ATOM 1475 N N . THR A 1 193 ? -3.886 5.531 2.295 1.00 92.75 193 THR A N 1
ATOM 1476 C CA . THR A 1 193 ? -4.656 5.454 3.545 1.00 92.75 193 THR A CA 1
ATOM 1477 C C . THR A 1 193 ? -6.033 4.811 3.347 1.00 92.75 193 THR A C 1
ATOM 1479 O O . THR A 1 193 ? -6.471 4.056 4.218 1.00 92.75 193 THR A O 1
ATOM 1482 N N . TRP A 1 194 ? -6.700 5.058 2.213 1.00 90.88 194 TRP A N 1
ATOM 1483 C CA . TRP A 1 194 ? -8.005 4.462 1.907 1.00 90.88 194 TRP A CA 1
ATOM 1484 C C . TRP A 1 194 ? -7.899 2.940 1.741 1.00 90.88 194 TRP A C 1
ATOM 1486 O O . TRP A 1 194 ? -8.558 2.188 2.460 1.00 90.88 194 TRP A O 1
ATOM 1496 N N . TRP A 1 195 ? -6.972 2.476 0.898 1.00 93.38 195 TRP A N 1
ATOM 1497 C CA . TRP A 1 195 ? -6.743 1.047 0.658 1.00 93.38 195 TRP A CA 1
ATOM 1498 C C . TRP A 1 195 ? -6.292 0.286 1.905 1.00 93.38 195 TRP A C 1
ATOM 1500 O O . TRP A 1 195 ? -6.727 -0.846 2.128 1.00 93.38 195 TRP A O 1
ATOM 1510 N N . ILE A 1 196 ? -5.443 0.901 2.735 1.00 91.06 196 ILE A N 1
ATOM 1511 C CA . ILE A 1 196 ? -4.996 0.314 4.005 1.00 91.06 196 ILE A CA 1
ATOM 1512 C C . ILE A 1 196 ? -6.193 0.158 4.948 1.00 91.06 196 ILE A C 1
ATOM 1514 O O . ILE A 1 196 ? -6.407 -0.918 5.506 1.00 91.06 196 ILE A O 1
ATOM 1518 N N . ARG A 1 197 ? -7.009 1.208 5.103 1.00 92.69 197 ARG A N 1
ATOM 1519 C CA . ARG A 1 197 ? -8.201 1.173 5.958 1.00 92.69 197 ARG A CA 1
ATOM 1520 C C . ARG A 1 197 ? -9.190 0.104 5.504 1.00 92.69 197 ARG A C 1
ATOM 1522 O O . ARG A 1 197 ? -9.718 -0.625 6.347 1.00 92.69 197 ARG A O 1
ATOM 1529 N N . GLN A 1 198 ? -9.415 0.009 4.197 1.00 91.12 198 GLN A N 1
ATOM 1530 C CA . GLN A 1 198 ? -10.358 -0.937 3.618 1.00 91.12 198 GLN A CA 1
ATOM 1531 C C . GLN A 1 198 ? -9.898 -2.380 3.824 1.00 91.12 198 GLN A C 1
ATOM 1533 O O . GLN A 1 198 ? -10.672 -3.225 4.272 1.00 91.12 198 GLN A O 1
ATOM 1538 N N . ALA A 1 199 ? -8.611 -2.656 3.591 1.00 91.00 199 ALA A N 1
ATOM 1539 C CA . ALA A 1 199 ? -8.033 -3.975 3.824 1.00 91.00 199 ALA A CA 1
ATOM 1540 C C . ALA A 1 199 ? -8.158 -4.412 5.292 1.00 91.00 199 ALA A C 1
ATOM 1542 O O . ALA A 1 199 ? -8.655 -5.502 5.568 1.00 91.00 199 ALA A O 1
ATOM 1543 N N . ILE A 1 200 ? -7.798 -3.530 6.231 1.00 90.69 200 ILE A N 1
ATOM 1544 C CA . ILE A 1 200 ? -7.874 -3.810 7.671 1.00 90.69 200 ILE A CA 1
ATOM 1545 C C . ILE A 1 200 ? -9.324 -4.020 8.123 1.00 90.69 200 ILE A C 1
ATOM 1547 O O . ILE A 1 200 ? -9.609 -4.943 8.883 1.00 90.69 200 ILE A O 1
ATOM 1551 N N . SER A 1 201 ? -10.252 -3.178 7.662 1.00 88.94 201 SER A N 1
ATOM 1552 C CA . SER A 1 201 ? -11.660 -3.257 8.073 1.00 88.94 201 SER A CA 1
ATOM 1553 C C . SER A 1 201 ? -12.328 -4.528 7.546 1.00 88.94 201 SER A C 1
ATOM 1555 O O . SER A 1 201 ? -13.049 -5.194 8.291 1.00 88.94 201 SER A O 1
ATOM 1557 N N . ARG A 1 202 ? -12.021 -4.918 6.303 1.00 87.50 202 ARG A N 1
ATOM 1558 C CA . ARG A 1 202 ? -12.459 -6.191 5.723 1.00 87.50 202 ARG A CA 1
ATOM 1559 C C . ARG A 1 202 ? -11.898 -7.387 6.492 1.00 87.50 202 ARG A C 1
ATOM 1561 O O . ARG A 1 202 ? -12.662 -8.266 6.879 1.00 87.50 202 ARG A O 1
ATOM 1568 N N . ALA A 1 203 ? -10.594 -7.399 6.768 1.00 88.88 203 ALA A N 1
ATOM 1569 C CA . ALA A 1 203 ? -9.969 -8.474 7.533 1.00 88.88 203 ALA A CA 1
ATOM 1570 C C . ALA A 1 203 ? -10.562 -8.599 8.940 1.00 88.88 203 ALA A C 1
ATOM 1572 O O . ALA A 1 203 ? -10.819 -9.702 9.416 1.00 88.88 203 ALA A O 1
ATOM 1573 N N . LEU A 1 204 ? -10.868 -7.471 9.585 1.00 87.38 204 LEU A N 1
ATOM 1574 C CA . LEU A 1 204 ? -11.535 -7.465 10.879 1.00 87.38 204 LEU A CA 1
ATOM 1575 C C . LEU A 1 204 ? -12.934 -8.089 10.800 1.00 87.38 204 LEU A C 1
ATOM 1577 O O . LEU A 1 204 ? -13.276 -8.914 11.646 1.00 87.38 204 LEU A O 1
ATOM 1581 N N . ALA A 1 205 ? -13.739 -7.735 9.797 1.00 85.94 205 ALA A N 1
ATOM 1582 C CA . ALA A 1 205 ? -15.047 -8.360 9.592 1.00 85.94 205 ALA A CA 1
ATOM 1583 C C . ALA A 1 205 ? -14.921 -9.878 9.377 1.00 85.94 205 ALA A C 1
ATOM 1585 O O . ALA A 1 205 ? -15.748 -10.647 9.867 1.00 85.94 205 ALA A O 1
ATOM 1586 N N . ASP A 1 206 ? -13.850 -10.302 8.704 1.00 86.06 206 ASP A N 1
ATOM 1587 C CA . ASP A 1 206 ? -13.644 -11.684 8.308 1.00 86.06 206 ASP A CA 1
ATOM 1588 C C . ASP A 1 206 ? -13.039 -12.589 9.401 1.00 86.06 206 ASP A C 1
ATOM 1590 O O . ASP A 1 206 ? -13.389 -13.773 9.455 1.00 86.06 206 ASP A O 1
ATOM 1594 N N . GLN A 1 207 ? -12.154 -12.047 10.248 1.00 87.44 207 GLN A N 1
ATOM 1595 C CA . GLN A 1 207 ? -11.269 -12.806 11.150 1.00 87.44 207 GLN A CA 1
ATOM 1596 C C . GLN A 1 207 ? -11.454 -12.483 12.644 1.00 87.44 207 GLN A C 1
ATOM 1598 O O . GLN A 1 207 ? -10.984 -13.239 13.489 1.00 87.44 207 GLN A O 1
ATOM 1603 N N . SER A 1 208 ? -12.147 -11.397 13.017 1.00 87.12 208 SER A N 1
ATOM 1604 C CA . SER A 1 208 ? -12.261 -10.972 14.433 1.00 87.12 208 SER A CA 1
ATOM 1605 C C . SER A 1 208 ? -13.025 -11.928 15.345 1.00 87.12 208 SER A C 1
ATOM 1607 O O . SER A 1 208 ? -13.002 -11.774 16.568 1.00 87.12 208 SER A O 1
ATOM 1609 N N . ARG A 1 209 ? -13.748 -12.889 14.769 1.00 86.50 209 ARG A N 1
ATOM 1610 C CA . ARG A 1 209 ? -14.624 -13.804 15.496 1.00 86.50 209 ARG A CA 1
ATOM 1611 C C . ARG A 1 209 ? -14.128 -15.231 15.335 1.00 86.50 209 ARG A C 1
ATOM 1613 O O . ARG A 1 209 ? -13.847 -15.669 14.226 1.00 86.50 209 ARG A O 1
ATOM 1620 N N . THR A 1 210 ? -14.140 -15.984 16.436 1.00 88.44 210 THR A N 1
ATOM 1621 C CA . THR A 1 210 ? -13.836 -17.426 16.442 1.00 88.44 210 THR A CA 1
ATOM 1622 C C . THR A 1 210 ? -14.735 -18.202 15.482 1.00 88.44 210 THR A C 1
ATOM 1624 O O . THR A 1 210 ? -14.285 -19.132 14.823 1.00 88.44 210 THR A O 1
ATOM 1627 N N . ILE A 1 211 ? -16.007 -17.802 15.388 1.00 87.38 211 ILE A N 1
ATOM 1628 C CA . ILE A 1 211 ? -16.946 -18.309 14.389 1.00 87.38 211 ILE A CA 1
ATOM 1629 C C . ILE A 1 211 ? -17.138 -17.217 13.345 1.00 87.38 211 ILE A C 1
ATOM 1631 O O . ILE A 1 211 ? -17.617 -16.125 13.660 1.00 87.38 211 ILE A O 1
ATOM 1635 N N . ARG A 1 212 ? -16.764 -17.526 12.103 1.00 89.88 212 ARG A N 1
ATOM 1636 C CA . ARG A 1 212 ? -16.870 -16.604 10.976 1.00 89.88 212 ARG A CA 1
ATOM 1637 C C . ARG A 1 212 ? -18.323 -16.202 10.738 1.00 89.88 212 ARG A C 1
ATOM 1639 O O . ARG A 1 212 ? -19.204 -17.049 10.612 1.00 89.88 212 ARG A O 1
ATOM 1646 N N . VAL A 1 213 ? -18.537 -14.899 10.608 1.00 86.19 213 VAL A N 1
ATOM 1647 C CA . VAL A 1 213 ? -19.824 -14.300 10.256 1.00 86.19 213 VAL A CA 1
ATOM 1648 C C . VAL A 1 213 ? -19.655 -13.594 8.906 1.00 86.19 213 VAL A C 1
ATOM 1650 O O . VAL A 1 213 ? -18.660 -12.894 8.729 1.00 86.19 213 VAL A O 1
ATOM 1653 N N . PRO A 1 214 ? -20.570 -13.769 7.935 1.00 87.00 214 PRO A N 1
ATOM 1654 C CA . PRO A 1 214 ? -20.510 -13.041 6.668 1.00 87.00 214 PRO A CA 1
ATOM 1655 C C . PRO A 1 214 ? -20.526 -11.515 6.856 1.00 87.00 214 PRO A C 1
ATOM 1657 O O . PRO A 1 214 ? -21.209 -11.007 7.747 1.00 87.00 214 PRO A O 1
ATOM 1660 N N . ILE A 1 215 ? -19.839 -10.781 5.972 1.00 81.00 215 ILE A N 1
ATOM 1661 C CA . ILE A 1 215 ? -19.642 -9.324 6.092 1.00 81.00 215 ILE A CA 1
ATOM 1662 C C . ILE A 1 215 ? -20.955 -8.535 6.224 1.00 81.00 215 ILE A C 1
ATOM 1664 O O . ILE A 1 215 ? -21.102 -7.751 7.152 1.00 81.00 215 ILE A O 1
ATOM 1668 N N . HIS A 1 216 ? -21.969 -8.848 5.414 1.00 85.12 216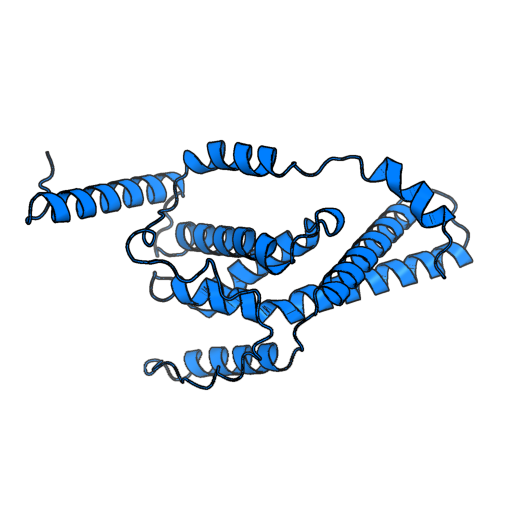 HIS A N 1
ATOM 1669 C CA . HIS A 1 216 ? -23.270 -8.168 5.457 1.00 85.12 216 HIS A CA 1
ATOM 1670 C C . HIS A 1 216 ? -24.008 -8.343 6.798 1.00 85.12 216 HIS A C 1
ATOM 1672 O O . HIS A 1 216 ? -24.741 -7.454 7.236 1.00 85.12 216 HIS A O 1
ATOM 1678 N N . VAL A 1 217 ? -23.814 -9.481 7.478 1.00 86.88 217 VAL A N 1
ATOM 1679 C CA . VAL A 1 217 ? -24.368 -9.711 8.821 1.00 86.88 217 VAL A CA 1
ATOM 1680 C C . VAL A 1 217 ? -23.579 -8.908 9.851 1.00 86.88 217 VAL A C 1
ATOM 1682 O O . VAL A 1 217 ? -24.179 -8.289 10.729 1.00 86.88 217 VAL A O 1
ATOM 1685 N N . ALA A 1 218 ? -22.249 -8.865 9.733 1.00 82.31 218 ALA A N 1
ATOM 1686 C CA . ALA A 1 218 ? -21.414 -8.026 10.588 1.00 82.31 218 ALA A CA 1
ATOM 1687 C C . ALA A 1 218 ? -21.789 -6.537 10.458 1.00 82.31 218 ALA A C 1
ATOM 1689 O O . ALA A 1 218 ? -21.908 -5.852 11.476 1.00 82.31 218 ALA A O 1
ATOM 1690 N N . ASP A 1 219 ? -22.075 -6.061 9.244 1.00 80.12 219 ASP A N 1
ATOM 1691 C CA . ASP A 1 219 ? -22.543 -4.696 8.978 1.00 80.12 219 ASP A CA 1
ATOM 1692 C C . ASP A 1 219 ? -23.911 -4.432 9.607 1.00 80.12 219 ASP A C 1
ATOM 1694 O O . ASP A 1 219 ? -24.117 -3.407 10.263 1.00 80.12 219 ASP A O 1
ATOM 1698 N N . ALA A 1 220 ? -24.847 -5.381 9.494 1.00 85.81 220 ALA A N 1
ATOM 1699 C CA . ALA A 1 220 ? -26.141 -5.290 10.166 1.00 85.81 220 ALA A CA 1
ATOM 1700 C C . ALA A 1 220 ? -25.990 -5.185 11.695 1.00 85.81 220 ALA A C 1
ATOM 1702 O O . ALA A 1 220 ? -26.569 -4.284 12.303 1.00 85.81 220 ALA A O 1
ATOM 1703 N N . MET A 1 221 ? -25.161 -6.031 12.315 1.00 83.81 221 MET A N 1
ATOM 1704 C CA . MET A 1 221 ? -24.880 -5.969 13.757 1.00 83.81 221 MET A CA 1
ATOM 1705 C C . MET A 1 221 ? -24.278 -4.620 14.162 1.00 83.81 221 MET A C 1
ATOM 1707 O O . MET A 1 221 ? -24.660 -4.020 15.164 1.00 83.81 221 MET A O 1
ATOM 1711 N N . ASN A 1 222 ? -23.341 -4.126 13.364 1.00 82.50 222 ASN A N 1
ATOM 1712 C CA . ASN A 1 222 ? -22.671 -2.859 13.582 1.00 82.50 222 ASN A CA 1
ATOM 1713 C C . ASN A 1 222 ? -23.614 -1.650 13.463 1.00 82.50 222 ASN A C 1
ATOM 1715 O O . ASN A 1 222 ? -23.482 -0.695 14.232 1.00 82.50 222 ASN A O 1
ATOM 1719 N N . ARG A 1 223 ? -24.576 -1.686 12.532 1.00 85.69 223 ARG A N 1
ATOM 1720 C CA . ARG A 1 223 ? -25.652 -0.686 12.424 1.00 85.69 223 ARG A CA 1
ATOM 1721 C C . ARG A 1 223 ? -26.545 -0.693 13.661 1.00 85.69 223 ARG A C 1
ATOM 1723 O O . ARG A 1 223 ? -26.809 0.368 14.218 1.00 85.69 223 ARG A O 1
ATOM 1730 N N . VAL A 1 224 ? -26.925 -1.875 14.149 1.00 89.31 224 VAL A N 1
ATOM 1731 C CA . VAL A 1 224 ? -27.711 -2.014 15.388 1.00 89.31 224 VAL A CA 1
ATOM 1732 C C . VAL A 1 224 ? -26.950 -1.453 16.591 1.00 89.31 224 VAL A C 1
ATOM 1734 O O . VAL A 1 224 ? -27.511 -0.671 17.352 1.00 89.31 224 VAL A O 1
ATOM 1737 N N . LEU A 1 225 ? -25.660 -1.774 16.742 1.00 85.56 225 LEU A N 1
ATOM 1738 C CA . LEU A 1 225 ? -24.836 -1.242 17.836 1.00 85.56 225 LEU A CA 1
ATOM 1739 C C . LEU A 1 225 ? -24.666 0.282 17.764 1.00 85.56 225 LEU A C 1
ATOM 1741 O O . LEU A 1 225 ? -24.576 0.927 18.806 1.00 85.56 225 LEU A O 1
ATOM 1745 N N . ARG A 1 226 ? -24.601 0.868 16.560 1.00 83.25 226 ARG A N 1
ATOM 1746 C CA . ARG A 1 226 ? -24.592 2.330 16.376 1.00 83.25 226 ARG A CA 1
ATOM 1747 C C . ARG A 1 226 ? -25.909 2.945 16.837 1.00 83.25 226 ARG A C 1
ATOM 1749 O O . ARG A 1 226 ? -25.889 3.744 17.765 1.00 83.25 226 ARG A O 1
ATOM 1756 N N . ALA A 1 227 ? -27.031 2.469 16.300 1.00 88.56 227 ALA A N 1
ATOM 1757 C CA . ALA A 1 227 ? -28.355 2.937 16.699 1.00 88.56 227 ALA A CA 1
ATOM 1758 C C . ALA A 1 227 ? -28.569 2.807 18.216 1.00 88.56 227 ALA A C 1
ATOM 1760 O O . ALA A 1 227 ? -29.066 3.723 18.860 1.00 88.56 227 ALA A O 1
ATOM 1761 N N . GLN A 1 228 ? -28.121 1.703 18.821 1.00 87.50 228 GLN A N 1
ATOM 1762 C CA . GLN A 1 228 ? -28.201 1.506 20.265 1.00 87.50 228 GLN A CA 1
ATOM 1763 C C . GLN A 1 228 ? -27.399 2.554 21.053 1.00 87.50 228 GLN A C 1
ATOM 1765 O O . GLN A 1 228 ? -27.890 3.023 22.079 1.00 87.50 228 GLN A O 1
ATOM 1770 N N . ARG A 1 229 ? -26.190 2.926 20.604 1.00 86.06 229 ARG A N 1
ATOM 1771 C CA . ARG A 1 229 ? -25.385 3.980 21.251 1.00 86.06 229 ARG A CA 1
ATOM 1772 C C . ARG A 1 229 ? -26.035 5.353 21.107 1.00 86.06 229 ARG A C 1
ATOM 1774 O O . ARG A 1 229 ? -26.116 6.070 22.100 1.00 86.06 229 ARG A O 1
ATOM 1781 N N . ASP A 1 230 ? -26.550 5.674 19.926 1.00 87.94 230 ASP A N 1
ATOM 1782 C CA . ASP A 1 230 ? -27.214 6.955 19.670 1.00 87.94 230 ASP A CA 1
ATOM 1783 C C . ASP A 1 230 ? -28.484 7.092 20.525 1.00 87.94 230 ASP A C 1
ATOM 1785 O O . ASP A 1 230 ? -28.681 8.100 21.206 1.00 87.94 230 ASP A O 1
ATOM 1789 N N . LEU A 1 231 ? -29.308 6.035 20.588 1.00 89.31 231 LEU A N 1
ATOM 1790 C CA . LEU A 1 231 ? -30.475 5.987 21.473 1.00 89.31 231 LEU A CA 1
ATOM 1791 C C . LEU A 1 231 ? -30.074 6.070 22.948 1.00 89.31 231 LEU A C 1
ATOM 1793 O O . LEU A 1 231 ? -30.772 6.707 23.733 1.00 89.31 231 LEU A O 1
ATOM 1797 N N . HIS A 1 232 ? -28.964 5.443 23.341 1.00 89.06 232 HIS A N 1
ATOM 1798 C CA . HIS A 1 232 ? -28.475 5.519 24.713 1.00 89.06 232 HIS A CA 1
ATOM 1799 C C . HIS A 1 232 ? -28.104 6.953 25.104 1.00 89.06 232 HIS A C 1
ATOM 1801 O O . HIS A 1 232 ? -28.485 7.409 26.183 1.00 89.06 232 HIS A O 1
ATOM 1807 N N . GLN A 1 233 ? -27.426 7.677 24.210 1.00 89.50 233 GLN A N 1
ATOM 1808 C CA . GLN A 1 233 ? -27.052 9.073 24.422 1.00 89.50 233 GLN A CA 1
ATOM 1809 C C . GLN A 1 233 ? -28.277 9.996 24.488 1.00 89.50 233 GLN A C 1
ATOM 1811 O O . GLN A 1 233 ? -28.308 10.907 25.310 1.00 89.50 233 GLN A O 1
ATOM 1816 N N . GLN A 1 234 ? -29.303 9.745 23.671 1.00 90.56 234 GLN A N 1
ATOM 1817 C CA . GLN A 1 234 ? -30.532 10.547 23.659 1.00 90.56 234 GLN A CA 1
ATOM 1818 C C . GLN A 1 234 ? -31.452 10.267 24.855 1.00 90.56 234 GLN A C 1
ATOM 1820 O O . GLN A 1 234 ? -32.053 11.188 25.403 1.00 90.56 234 GLN A O 1
ATOM 1825 N N . LEU A 1 235 ? -31.593 9.000 25.255 1.00 87.25 235 LEU A N 1
ATOM 1826 C CA . LEU A 1 235 ? -32.564 8.573 26.269 1.00 87.25 235 LEU A CA 1
ATOM 1827 C C . LEU A 1 235 ? -31.981 8.520 27.687 1.00 87.25 235 LEU A C 1
ATOM 1829 O O . LEU A 1 235 ? -32.737 8.336 28.640 1.00 87.25 235 LEU A O 1
ATOM 1833 N N . GLY A 1 236 ? -30.654 8.596 27.839 1.00 88.44 236 GLY A N 1
ATOM 1834 C CA . GLY A 1 236 ? -29.967 8.436 29.127 1.00 88.44 236 GLY A CA 1
ATOM 1835 C C . GLY A 1 236 ? -30.135 7.045 29.760 1.00 88.44 236 GLY A C 1
ATOM 1836 O O . GLY A 1 236 ? -29.811 6.850 30.929 1.00 88.44 236 GLY A O 1
ATOM 1837 N N . ARG A 1 237 ? -30.661 6.069 29.008 1.00 85.00 237 ARG A N 1
ATOM 1838 C CA . ARG A 1 237 ? -30.899 4.682 29.441 1.00 85.00 237 ARG A CA 1
ATOM 1839 C C . ARG A 1 237 ? -30.623 3.704 28.309 1.00 85.00 237 ARG A C 1
ATOM 1841 O O . ARG A 1 237 ? -30.543 4.094 27.148 1.00 85.00 237 ARG A O 1
ATOM 1848 N N . ALA A 1 238 ? -30.455 2.423 28.626 1.00 80.25 238 ALA A N 1
ATOM 1849 C CA . ALA A 1 238 ? -30.296 1.397 27.597 1.00 80.25 238 ALA A CA 1
ATOM 1850 C C . ALA A 1 238 ? -31.556 1.304 26.712 1.00 80.25 238 ALA A C 1
ATOM 1852 O O . ALA A 1 238 ? -32.686 1.377 27.212 1.00 80.25 238 ALA A O 1
ATOM 1853 N N . ALA A 1 239 ? -31.349 1.141 25.402 1.00 79.19 239 ALA A N 1
ATOM 1854 C CA . ALA A 1 239 ? -32.428 0.881 24.457 1.00 79.19 239 ALA A CA 1
ATOM 1855 C C . ALA A 1 239 ? -33.043 -0.498 24.745 1.00 79.19 239 ALA A C 1
ATOM 1857 O O . ALA A 1 239 ? -32.327 -1.492 24.873 1.00 79.19 239 ALA A O 1
ATOM 1858 N N . THR A 1 240 ? -34.366 -0.552 24.876 1.00 83.06 240 THR A N 1
ATOM 1859 C CA . THR A 1 240 ? -35.119 -1.798 25.053 1.00 83.06 240 THR A CA 1
ATOM 1860 C C . THR A 1 240 ? -35.392 -2.434 23.688 1.00 83.06 240 THR A C 1
ATOM 1862 O O . THR A 1 240 ? -35.756 -1.696 22.769 1.00 83.06 240 THR A O 1
ATOM 1865 N N . PRO A 1 241 ? -35.248 -3.765 23.536 1.00 76.75 241 PRO A N 1
ATOM 1866 C CA . PRO A 1 241 ? -35.791 -4.458 22.374 1.00 76.75 241 PRO A CA 1
ATOM 1867 C C . PRO A 1 241 ? -37.307 -4.226 22.326 1.00 76.75 241 PRO A C 1
ATOM 1869 O O . PRO A 1 241 ? -37.945 -4.189 23.382 1.00 76.75 241 PRO A O 1
ATOM 1872 N N . ALA A 1 242 ? -37.844 -4.007 21.126 1.00 64.00 242 ALA A N 1
ATOM 1873 C CA . ALA A 1 242 ? -39.284 -3.887 20.904 1.00 64.00 242 ALA A CA 1
ATOM 1874 C C . ALA A 1 242 ? -39.985 -5.243 21.050 1.00 64.00 242 ALA A C 1
ATOM 1876 O O . ALA A 1 242 ? -39.350 -6.267 20.703 1.00 64.00 242 ALA A O 1
#

Sequence (242 aa):
MVDAAVVEVVRPFLDVAGPDAAELEALDRDEQSAELPNALGADLGTDLGTDLGRGQEIAGIDRQPDLDGLGATTDLVRVYLREIGRRKLLTADEEVDLARRIEVGLFAAAKLAEPSTIDIEWRWDLAALVRDGELAKVRIIEANLRLVVSVAKRYVGRGVPMLDLVQEGNLGLIRAVEKFDYAKGFKFSTYATWWIRQAISRALADQSRTIRVPIHVADAMNRVLRAQRDLHQQLGRAATPA

Foldseek 3Di:
DPDVVVVVVVVVVPPPPPDDPVVVVVVVVVCVLLDPDPPPPVPPPDDPPPPPPDPDPPPDPPPDDPPPDDVPVVVVVVVVVVQLVVQAADDLVLLLVLLVLLVQLVVLVVVLPPPDPDDPVSNVVSVVSVVSNVVSLVNVLSNCLVLLLVLLVVVPPLQDHSVVLSVLLSVLQSVLSVSPDCVVVDGSSVSSSVSSNVSSSVCSLQRSDPDGDDSSVVSVVVVVVVVQVVCCVVVVDGDDDD

Secondary structure (DSSP, 8-state):
---HHHHHHHGGG--S-PPPHHHHHHHHHHHHTT-----STTS--S-SSSSTTS----TTTT------S-TTHHHHHHHHHHHHHTSPPPPHHHHHHHHHHHHHHHHHHHHHHS-S---HHHHHHHHHHHHHHHHHHHHHHHHHHHHHHHHHGGGTTSSS-HHHHHHHHHHHHHHHHHT--STT---HHHHHHHHHHHHHHHHHHHHSSSS---HHHHHHHHHHHHHHHHHHHHHSSPPPP-

pLDDT: mean 74.68, std 23.91, range [29.45, 97.81]

Radius of gyration: 22.33 Å; chains: 1; bounding box: 59×40×62 Å